Protein AF-A0A8T3XLF7-F1 (afdb_monomer)

pLDDT: mean 86.23, std 17.38, range [42.5, 98.5]

Sequence (270 aa):
MVKVFNSLKGNTYFNLFATFVLILAIILLIFPYFNDKKSDKDILKLDLELENENLYNNQSLKFLTKLESNKKCDGLLQYEVFRLTNITLAINKTESIKFNGKVSRDAAFSLNQLLPNDYILRAKIKCNDNLGISAARFKIIGNETGAGDISDKLIAKQNISNDKLSEIMSIENMAEISTSEIIALSSHDPDKAEQMCNSLSTEKKDECISGIAERTKNKDFCSKIQSISARDGCYLSLVLEGIQIDCADVYDSYQRGACYSLKTNQGQLS

Solvent-accessible surface area (backbone atoms only — not comparable to full-atom values): 15673 Å² total; per-residue (Å²): 145,84,86,80,85,84,84,78,80,64,66,64,61,52,54,53,49,52,51,50,53,50,52,51,53,50,52,63,66,47,50,65,71,73,67,72,68,80,67,84,66,82,50,56,47,41,45,60,45,69,78,60,48,74,39,50,69,63,42,62,54,40,33,39,41,39,36,38,26,86,50,80,33,66,30,49,41,34,39,37,31,29,36,62,92,76,66,44,80,75,45,80,49,76,46,83,47,76,51,63,43,74,50,74,43,82,47,72,43,81,35,72,86,59,69,64,43,53,32,36,43,34,42,37,34,43,38,85,96,42,71,21,64,28,66,43,67,35,33,36,44,65,79,82,73,83,76,77,88,83,74,100,79,76,84,68,82,75,73,74,52,68,66,61,49,51,50,55,57,67,44,72,47,88,62,69,72,51,51,66,59,43,30,57,40,24,77,81,40,46,69,61,25,49,58,56,27,70,74,47,58,73,73,57,19,36,55,28,36,33,44,31,16,64,69,60,70,38,68,73,40,24,75,70,32,79,50,65,70,61,23,39,49,36,50,46,55,38,42,77,75,70,44,92,68,68,48,83,76,31,76,53,68,66,61,22,53,49,40,53,52,53,55,60,58,55,71,74,76,116

Structure (mmCIF, N/CA/C/O backbone):
data_AF-A0A8T3XLF7-F1
#
_entry.id   AF-A0A8T3XLF7-F1
#
loop_
_atom_site.group_PDB
_atom_site.id
_atom_site.type_symbol
_atom_site.label_atom_id
_atom_site.label_alt_id
_atom_site.label_comp_id
_atom_site.label_asym_id
_atom_site.label_entity_id
_atom_site.label_seq_id
_atom_site.pdbx_PDB_ins_code
_atom_site.Cartn_x
_atom_site.Cartn_y
_atom_site.Cartn_z
_atom_site.occupancy
_atom_site.B_iso_or_equiv
_atom_site.auth_seq_id
_atom_site.auth_comp_id
_atom_site.auth_asym_id
_atom_site.auth_atom_id
_atom_site.pdbx_PDB_model_num
ATOM 1 N N . MET A 1 1 ? 57.560 -24.650 -37.404 1.00 46.41 1 MET A N 1
ATOM 2 C CA . MET A 1 1 ? 56.920 -23.403 -36.930 1.00 46.41 1 MET A CA 1
ATOM 3 C C . MET A 1 1 ? 56.501 -23.543 -35.450 1.00 46.41 1 MET A C 1
ATOM 5 O O . MET A 1 1 ? 55.336 -23.392 -35.135 1.00 46.41 1 MET A O 1
ATOM 9 N N . VAL A 1 2 ? 57.430 -23.896 -34.534 1.00 50.31 2 VAL A N 1
ATOM 10 C CA . VAL A 1 2 ? 57.124 -24.198 -33.101 1.00 50.31 2 VAL A CA 1
ATOM 11 C C . VAL A 1 2 ? 58.196 -23.649 -32.124 1.00 50.31 2 VAL A C 1
ATOM 13 O O . VAL A 1 2 ? 58.223 -23.994 -30.954 1.00 50.31 2 VAL A O 1
ATOM 16 N N . LYS A 1 3 ? 59.107 -22.760 -32.550 1.00 50.44 3 LYS A N 1
ATOM 17 C CA . LYS A 1 3 ? 60.242 -22.313 -31.701 1.00 50.44 3 LYS A CA 1
ATOM 18 C C . LYS A 1 3 ? 60.273 -20.822 -31.333 1.00 50.44 3 LYS A C 1
ATOM 20 O O . LYS A 1 3 ? 61.311 -20.338 -30.908 1.00 50.44 3 LYS A O 1
ATOM 25 N N . VAL A 1 4 ? 59.155 -20.098 -31.440 1.00 51.00 4 VAL A N 1
ATOM 26 C CA . VAL A 1 4 ? 59.134 -18.636 -31.181 1.00 51.00 4 VAL A CA 1
ATOM 27 C C . VAL A 1 4 ? 58.413 -18.242 -29.874 1.00 51.00 4 VAL A C 1
ATOM 29 O O . VAL A 1 4 ? 58.501 -17.100 -29.446 1.00 51.00 4 VAL A O 1
ATOM 32 N N . PHE A 1 5 ? 57.780 -19.169 -29.143 1.00 50.19 5 PHE A N 1
ATOM 33 C CA . PHE A 1 5 ? 56.910 -18.818 -27.998 1.00 50.19 5 PHE A CA 1
ATOM 34 C C . PHE A 1 5 ? 57.521 -18.901 -26.582 1.00 50.19 5 PHE A C 1
ATOM 36 O O . PHE A 1 5 ? 56.779 -18.823 -25.602 1.00 50.19 5 PHE A O 1
ATOM 43 N N . ASN A 1 6 ? 58.847 -19.005 -26.435 1.00 51.50 6 ASN A N 1
ATOM 44 C CA . ASN A 1 6 ? 59.488 -19.183 -25.116 1.00 51.50 6 ASN A CA 1
ATOM 45 C C . ASN A 1 6 ? 60.231 -17.958 -24.551 1.00 51.50 6 ASN A C 1
ATOM 47 O O . ASN A 1 6 ? 60.877 -18.087 -23.518 1.00 51.50 6 ASN A O 1
ATOM 51 N N . SER A 1 7 ? 60.122 -16.767 -25.153 1.00 50.38 7 SER A N 1
ATOM 52 C CA . SER A 1 7 ? 60.929 -15.602 -24.731 1.00 50.38 7 SER A CA 1
ATOM 53 C C . SER A 1 7 ? 60.142 -14.405 -24.169 1.00 50.38 7 SER A C 1
ATOM 55 O O . SER A 1 7 ? 60.672 -13.298 -24.136 1.00 50.38 7 SER A O 1
ATOM 57 N N . LEU A 1 8 ? 58.893 -14.588 -23.718 1.00 53.19 8 LEU A N 1
ATOM 58 C CA . LEU A 1 8 ? 58.049 -13.493 -23.189 1.00 53.19 8 LEU A CA 1
ATOM 59 C C . LEU A 1 8 ? 57.169 -13.897 -21.984 1.00 53.19 8 LEU A C 1
ATOM 61 O O . LEU A 1 8 ? 56.043 -13.427 -21.856 1.00 53.19 8 LEU A O 1
ATOM 65 N N . LYS A 1 9 ? 57.630 -14.790 -21.094 1.00 57.94 9 LYS A N 1
ATOM 66 C CA . LYS A 1 9 ? 56.768 -15.342 -20.019 1.00 57.94 9 LYS A CA 1
ATOM 67 C C . LYS A 1 9 ? 57.173 -15.051 -18.567 1.00 57.94 9 LYS A C 1
ATOM 69 O O . LYS A 1 9 ? 56.566 -15.611 -17.665 1.00 57.94 9 LYS A O 1
ATOM 74 N N . GLY A 1 10 ? 58.129 -14.152 -18.321 1.00 59.38 10 GLY A N 1
ATOM 75 C CA . GLY A 1 10 ? 58.519 -13.771 -16.951 1.00 59.38 10 GLY A CA 1
ATOM 76 C C . GLY A 1 10 ? 57.858 -12.485 -16.442 1.00 59.38 10 GLY A C 1
ATOM 77 O O . GLY A 1 10 ? 57.144 -12.492 -15.445 1.00 59.38 10 GLY A O 1
ATOM 78 N N . ASN A 1 11 ? 58.075 -11.367 -17.142 1.00 65.25 11 ASN A N 1
ATOM 79 C CA . ASN A 1 11 ? 57.778 -10.037 -16.590 1.00 65.25 11 ASN A CA 1
ATOM 80 C C . ASN A 1 11 ? 56.310 -9.599 -16.691 1.00 65.25 11 ASN A C 1
ATOM 82 O O . ASN A 1 11 ? 55.838 -8.826 -15.862 1.00 65.25 11 ASN A O 1
ATOM 86 N N . THR A 1 12 ? 55.565 -10.079 -17.684 1.00 74.25 12 THR A N 1
ATOM 87 C CA . THR A 1 12 ? 54.167 -9.671 -17.901 1.00 74.25 12 THR A CA 1
ATOM 88 C C . THR A 1 12 ? 53.237 -10.178 -16.802 1.00 74.25 12 THR A C 1
ATOM 90 O O . THR A 1 12 ? 52.408 -9.416 -16.313 1.00 74.25 12 THR A O 1
ATOM 93 N N . TYR A 1 13 ? 53.411 -11.424 -16.354 1.00 80.06 13 TYR A N 1
ATOM 94 C CA . TYR A 1 13 ? 52.626 -11.980 -15.246 1.00 80.06 13 TYR A CA 1
ATOM 95 C C . TYR A 1 13 ? 52.947 -11.307 -13.912 1.00 80.06 13 TYR A C 1
ATOM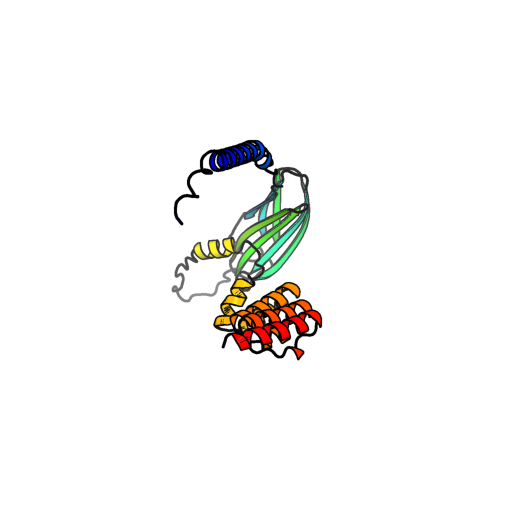 97 O O . TYR A 1 13 ? 52.040 -11.045 -13.126 1.00 80.06 13 TYR A O 1
ATOM 105 N N . PHE A 1 14 ? 54.217 -10.970 -13.681 1.00 83.19 14 PHE A N 1
ATOM 106 C CA . PHE A 1 14 ? 54.629 -10.266 -12.472 1.00 83.19 14 PHE A CA 1
ATOM 107 C C . PHE A 1 14 ? 54.010 -8.862 -12.388 1.00 83.19 14 PHE A C 1
ATOM 109 O O . PHE A 1 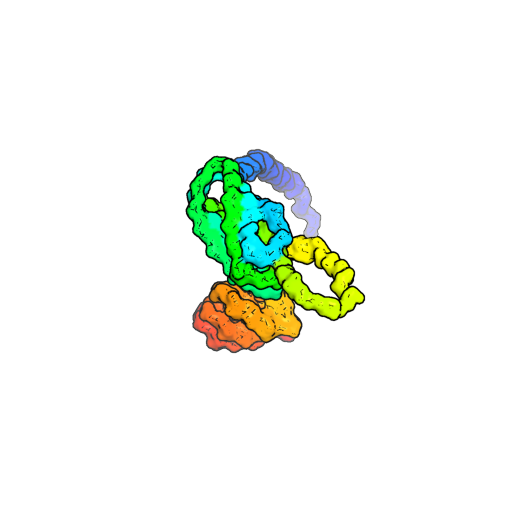14 ? 53.451 -8.497 -11.356 1.00 83.19 14 PHE A O 1
ATOM 116 N N . ASN A 1 15 ? 54.007 -8.109 -13.493 1.00 78.56 15 ASN A N 1
ATOM 117 C CA . ASN A 1 15 ? 53.382 -6.784 -13.547 1.00 78.56 15 ASN A CA 1
ATOM 118 C C . ASN A 1 15 ? 51.850 -6.844 -13.387 1.00 78.56 15 ASN A C 1
ATOM 120 O O . ASN A 1 15 ? 51.257 -5.978 -12.742 1.00 78.56 15 ASN A O 1
ATOM 124 N N . LEU A 1 16 ? 51.199 -7.883 -13.923 1.00 86.12 16 LEU A N 1
ATOM 125 C CA . LEU A 1 16 ? 49.760 -8.100 -13.740 1.00 86.12 16 LEU A CA 1
ATOM 126 C C . LEU A 1 16 ? 49.415 -8.440 -12.277 1.00 86.12 16 LEU A C 1
ATOM 128 O O . LEU A 1 16 ? 48.442 -7.937 -11.723 1.00 86.12 16 LEU A O 1
ATOM 132 N N . PHE A 1 17 ? 50.238 -9.261 -11.623 1.00 87.38 17 PHE A N 1
ATOM 133 C CA . PHE A 1 17 ? 50.052 -9.595 -10.213 1.00 87.38 17 PHE A CA 1
ATOM 134 C C . PHE A 1 17 ? 50.281 -8.375 -9.308 1.00 87.38 17 PHE A C 1
ATOM 136 O O . PHE A 1 17 ? 49.468 -8.097 -8.429 1.00 87.38 17 PHE A O 1
ATOM 143 N N . ALA A 1 18 ? 51.336 -7.597 -9.564 1.00 91.44 18 ALA A N 1
ATOM 144 C CA . ALA A 1 18 ? 51.638 -6.386 -8.804 1.00 91.44 18 ALA A CA 1
ATOM 145 C C . ALA A 1 18 ? 50.517 -5.335 -8.905 1.00 91.44 18 ALA A C 1
ATOM 147 O O . ALA A 1 18 ? 50.149 -4.724 -7.902 1.00 91.44 18 ALA A O 1
ATOM 148 N N . THR A 1 19 ? 49.929 -5.159 -10.092 1.00 91.31 19 THR A N 1
ATOM 149 C CA . THR A 1 19 ? 48.789 -4.247 -10.288 1.00 91.31 19 THR A CA 1
ATOM 150 C C . THR A 1 19 ? 47.529 -4.733 -9.575 1.00 91.31 19 THR A C 1
ATOM 152 O O . THR A 1 19 ? 46.851 -3.929 -8.937 1.00 91.31 19 THR A O 1
ATOM 155 N N . PHE A 1 20 ? 47.243 -6.037 -9.593 1.00 94.75 20 PHE A N 1
ATOM 156 C CA . PHE A 1 20 ? 46.115 -6.603 -8.850 1.00 94.75 20 PHE A CA 1
ATOM 157 C C . PHE A 1 20 ? 46.261 -6.407 -7.333 1.00 94.75 20 PHE A C 1
ATOM 159 O O . PHE A 1 20 ? 45.319 -5.961 -6.681 1.00 94.75 20 PHE A O 1
ATOM 166 N N . VAL A 1 21 ? 47.452 -6.658 -6.775 1.00 95.44 21 VAL A N 1
ATOM 167 C CA . VAL A 1 21 ? 47.740 -6.438 -5.346 1.00 95.44 21 VAL A CA 1
ATOM 168 C C . VAL A 1 21 ? 47.594 -4.961 -4.967 1.00 95.44 21 VAL A C 1
ATOM 170 O O . VAL A 1 21 ? 47.027 -4.657 -3.919 1.00 95.44 21 VAL A O 1
ATOM 173 N N . LEU A 1 22 ? 48.037 -4.040 -5.831 1.00 95.56 22 LEU A N 1
ATOM 174 C CA . LEU A 1 22 ? 47.867 -2.601 -5.621 1.00 95.56 22 LEU A CA 1
ATOM 175 C C . LEU A 1 22 ? 46.381 -2.207 -5.569 1.00 95.56 22 LEU A C 1
ATOM 177 O O . LEU A 1 22 ? 45.972 -1.484 -4.665 1.00 95.56 22 LEU A O 1
ATOM 181 N N . ILE A 1 23 ? 45.562 -2.711 -6.499 1.00 95.25 23 ILE A N 1
ATOM 182 C CA . ILE A 1 23 ? 44.114 -2.449 -6.524 1.00 95.25 23 ILE A CA 1
ATOM 183 C C . ILE A 1 23 ? 43.448 -2.996 -5.259 1.00 95.25 23 ILE A C 1
ATOM 185 O O . ILE A 1 23 ? 42.647 -2.303 -4.637 1.00 95.25 23 ILE A O 1
ATOM 189 N N . LEU A 1 24 ? 43.808 -4.210 -4.839 1.00 95.25 24 LEU A N 1
ATOM 190 C CA . LEU A 1 24 ? 43.255 -4.837 -3.638 1.00 95.25 24 LEU A CA 1
ATOM 191 C C . LEU A 1 24 ? 43.631 -4.057 -2.369 1.00 95.25 24 LEU A C 1
ATOM 193 O O . LEU A 1 24 ? 42.782 -3.848 -1.506 1.00 95.25 24 LEU A O 1
ATOM 197 N N . ALA A 1 25 ? 44.864 -3.548 -2.289 1.00 95.69 25 ALA A N 1
ATOM 198 C CA . ALA A 1 25 ? 45.298 -2.670 -1.206 1.00 95.69 25 ALA A CA 1
ATOM 199 C C . ALA A 1 25 ? 44.519 -1.342 -1.191 1.00 95.69 25 ALA A C 1
ATOM 201 O O . ALA A 1 25 ? 44.098 -0.897 -0.126 1.00 95.69 25 ALA A O 1
ATOM 202 N N . ILE A 1 26 ? 44.264 -0.740 -2.358 1.00 94.75 26 ILE A N 1
ATOM 203 C CA . ILE A 1 26 ? 43.445 0.476 -2.475 1.00 94.75 26 ILE A CA 1
ATOM 204 C C . ILE A 1 26 ? 42.005 0.202 -2.018 1.00 94.75 26 ILE A C 1
ATOM 206 O O . ILE A 1 26 ? 41.463 0.972 -1.230 1.00 94.75 26 ILE A O 1
ATOM 210 N N . ILE A 1 27 ? 41.396 -0.910 -2.440 1.00 93.25 27 ILE A N 1
ATOM 211 C CA . ILE A 1 27 ? 40.044 -1.293 -2.003 1.00 93.25 27 ILE A CA 1
ATOM 212 C C . ILE A 1 27 ? 39.999 -1.466 -0.482 1.00 93.25 27 ILE A C 1
ATOM 214 O O . ILE A 1 27 ? 39.092 -0.938 0.153 1.00 93.25 27 ILE A O 1
ATOM 218 N N . LEU A 1 28 ? 40.988 -2.137 0.119 1.00 93.31 28 LEU A N 1
ATOM 219 C CA . LEU A 1 28 ? 41.056 -2.324 1.573 1.00 93.31 28 LEU A CA 1
ATOM 220 C C . LEU A 1 28 ? 41.262 -1.009 2.340 1.00 93.31 28 LEU A C 1
ATOM 222 O O . LEU A 1 28 ? 40.736 -0.870 3.442 1.00 93.31 28 LEU A O 1
ATOM 226 N N . LEU A 1 29 ? 41.972 -0.036 1.761 1.00 92.62 29 LEU A N 1
ATOM 227 C CA . LEU A 1 29 ? 42.131 1.299 2.347 1.00 92.62 29 LEU A CA 1
ATOM 228 C C . LEU A 1 29 ? 40.848 2.140 2.262 1.00 92.62 29 LEU A C 1
ATOM 230 O O . LEU A 1 29 ? 40.577 2.924 3.169 1.00 92.62 29 LEU A O 1
ATOM 234 N N . ILE A 1 30 ? 40.046 1.977 1.204 1.00 89.56 30 ILE A N 1
ATOM 235 C CA . ILE A 1 30 ? 38.809 2.751 1.005 1.00 89.56 30 ILE A CA 1
ATOM 236 C C . ILE A 1 30 ? 37.590 2.069 1.662 1.00 89.56 30 ILE A C 1
ATOM 238 O O . ILE A 1 30 ? 36.655 2.746 2.077 1.00 89.56 30 ILE A O 1
ATOM 242 N N . PHE A 1 31 ? 37.587 0.744 1.830 1.00 85.25 31 PHE A N 1
ATOM 243 C CA . PHE A 1 31 ? 36.485 -0.006 2.449 1.00 85.25 31 PHE A CA 1
ATOM 244 C C . PHE A 1 31 ? 36.000 0.549 3.810 1.00 85.25 31 PHE A C 1
ATOM 246 O O . PHE A 1 31 ? 34.787 0.703 3.970 1.00 85.25 31 PHE A O 1
ATOM 253 N N . PRO A 1 32 ? 36.867 0.929 4.776 1.00 79.00 32 PRO A N 1
ATOM 254 C CA . PRO A 1 32 ? 36.396 1.523 6.030 1.00 79.00 32 PRO A CA 1
ATOM 255 C C . PRO A 1 32 ? 35.732 2.898 5.841 1.00 79.00 32 PRO A C 1
ATOM 257 O O . PRO A 1 32 ? 34.833 3.235 6.605 1.00 79.00 32 PRO A O 1
ATOM 260 N N . TYR A 1 33 ? 36.081 3.658 4.794 1.00 80.50 33 TYR A N 1
ATOM 261 C CA . TYR A 1 33 ? 35.429 4.939 4.482 1.00 80.50 33 TYR A CA 1
ATOM 262 C C . TYR A 1 33 ? 33.980 4.783 3.999 1.00 80.50 33 TYR A C 1
ATOM 264 O O . TYR A 1 33 ? 33.190 5.714 4.148 1.00 80.50 33 TYR A O 1
ATOM 272 N N . PHE A 1 34 ? 33.608 3.622 3.452 1.00 75.31 34 PHE A N 1
ATOM 273 C CA . PHE A 1 34 ? 32.229 3.340 3.038 1.00 75.31 34 PHE A CA 1
ATOM 274 C C . PHE A 1 34 ? 31.359 2.747 4.155 1.00 75.31 34 PHE A C 1
ATOM 276 O O . PHE A 1 34 ? 30.137 2.735 4.019 1.00 75.31 34 PHE A O 1
ATOM 283 N N . ASN A 1 35 ? 31.953 2.287 5.263 1.00 67.88 35 ASN A N 1
ATOM 284 C CA . ASN A 1 35 ? 31.215 1.633 6.350 1.00 67.88 35 ASN A CA 1
ATOM 285 C C . ASN A 1 35 ? 30.701 2.585 7.440 1.00 67.88 35 ASN A C 1
ATOM 287 O O . ASN A 1 35 ? 29.821 2.199 8.209 1.00 67.88 35 ASN A O 1
ATOM 291 N N . ASP A 1 36 ? 31.185 3.824 7.496 1.00 57.78 36 ASP A N 1
ATOM 292 C CA . ASP A 1 36 ? 30.836 4.764 8.562 1.00 57.78 36 ASP A CA 1
ATOM 293 C C . ASP A 1 36 ? 29.936 5.889 8.068 1.00 57.78 36 ASP A C 1
ATOM 295 O O . ASP A 1 36 ? 30.376 7.025 7.942 1.00 57.78 36 ASP A O 1
ATOM 299 N N . LYS A 1 37 ? 28.655 5.568 7.852 1.00 55.81 37 LYS A N 1
ATOM 300 C CA . LYS A 1 37 ? 27.523 6.349 8.388 1.00 55.81 37 LYS A CA 1
ATOM 301 C C . LYS A 1 37 ? 26.344 5.403 8.570 1.00 55.81 37 LYS A C 1
ATOM 303 O O . LYS A 1 37 ? 25.486 5.289 7.695 1.00 55.81 37 LYS A O 1
ATOM 308 N N . LYS A 1 38 ? 26.254 4.760 9.740 1.00 56.84 38 LYS A N 1
ATOM 309 C CA . LYS A 1 38 ? 24.939 4.389 10.275 1.00 56.84 38 LYS A CA 1
ATOM 310 C C . LYS A 1 38 ? 24.193 5.706 10.433 1.00 56.84 38 LYS A C 1
ATOM 312 O O . LYS A 1 38 ? 24.392 6.419 11.407 1.00 56.84 38 LYS A O 1
ATOM 317 N N . SER A 1 39 ? 23.463 6.095 9.390 1.00 62.38 39 SER A N 1
ATOM 318 C CA . SER A 1 39 ? 22.529 7.204 9.463 1.00 62.38 39 SER A CA 1
ATOM 319 C C . SER A 1 39 ? 21.675 6.907 10.683 1.00 62.38 39 SER A C 1
ATOM 321 O O . SER A 1 39 ? 21.096 5.818 10.751 1.00 62.38 39 SER A O 1
ATOM 323 N N . ASP A 1 40 ? 21.685 7.808 11.666 1.00 73.81 40 ASP A N 1
ATOM 324 C CA . ASP A 1 40 ? 20.694 7.824 12.734 1.00 73.81 40 ASP A CA 1
ATOM 325 C C . ASP A 1 40 ? 19.346 7.987 12.040 1.00 73.81 40 ASP A C 1
ATOM 327 O O . ASP A 1 40 ? 18.858 9.097 11.831 1.00 73.81 40 ASP A O 1
ATOM 331 N N . LYS A 1 41 ? 18.816 6.865 11.546 1.00 79.12 41 LYS A N 1
ATOM 332 C CA . LYS A 1 41 ? 17.570 6.801 10.811 1.00 79.12 41 LYS A CA 1
ATOM 333 C C . LYS A 1 41 ? 16.549 7.347 11.774 1.00 79.12 41 LYS A C 1
ATOM 335 O O . LYS A 1 41 ? 16.461 6.858 12.895 1.00 79.12 41 LYS A O 1
ATOM 340 N N . ASP A 1 42 ? 15.846 8.386 11.361 1.00 82.06 42 ASP A N 1
ATOM 341 C CA . ASP A 1 42 ? 14.850 9.017 12.205 1.00 82.06 42 ASP A CA 1
ATOM 342 C C . ASP A 1 42 ? 13.855 7.963 12.675 1.00 82.06 42 ASP A C 1
ATOM 344 O O . ASP A 1 42 ? 13.114 7.373 11.888 1.00 82.06 42 ASP A O 1
ATOM 348 N N . ILE A 1 43 ? 13.914 7.664 13.969 1.00 88.12 43 ILE A N 1
ATOM 349 C CA . ILE A 1 43 ? 13.093 6.623 14.563 1.00 88.12 43 ILE A CA 1
ATOM 350 C C . ILE A 1 43 ? 11.828 7.314 15.033 1.00 88.12 43 ILE A C 1
ATOM 352 O O . ILE A 1 43 ? 11.862 8.027 16.030 1.00 88.12 43 ILE A O 1
ATOM 356 N N . LEU A 1 44 ? 10.731 7.095 14.316 1.00 94.81 44 LEU A N 1
ATOM 357 C CA . LEU A 1 44 ? 9.387 7.434 14.759 1.00 94.81 44 LEU A CA 1
ATOM 358 C C . LEU A 1 44 ? 8.668 6.135 15.115 1.00 94.81 44 LEU A C 1
ATOM 360 O O . LEU A 1 44 ? 8.383 5.333 14.228 1.00 94.81 44 LEU A O 1
ATOM 364 N N . LYS A 1 45 ? 8.382 5.923 16.400 1.00 96.06 45 LYS A N 1
ATOM 365 C CA . LYS A 1 45 ? 7.543 4.811 16.858 1.00 96.06 45 LYS A CA 1
ATOM 366 C C . LYS A 1 45 ? 6.205 5.332 17.338 1.00 96.06 45 LYS A C 1
ATOM 368 O O . LYS A 1 45 ? 6.121 6.392 17.962 1.00 96.06 45 LYS A O 1
ATOM 373 N N . LEU A 1 46 ? 5.181 4.554 17.041 1.00 97.06 46 LEU A N 1
ATOM 374 C CA . LEU A 1 46 ? 3.813 4.765 17.459 1.00 97.06 46 LEU A CA 1
ATOM 375 C C . LEU A 1 46 ? 3.307 3.411 17.946 1.00 97.06 46 LEU A C 1
ATOM 377 O O . LEU A 1 46 ? 3.333 2.462 17.172 1.00 97.06 46 LEU A O 1
ATOM 381 N N . ASP A 1 47 ? 2.837 3.350 19.186 1.00 97.44 47 ASP A N 1
ATOM 382 C CA . ASP A 1 47 ? 2.206 2.166 19.764 1.00 97.44 47 ASP A CA 1
ATOM 383 C C . ASP A 1 47 ? 0.810 2.529 20.282 1.00 97.44 47 ASP A C 1
ATOM 385 O O . ASP A 1 47 ? 0.599 3.609 20.845 1.00 97.44 47 ASP A O 1
ATOM 389 N N . LEU A 1 48 ? -0.145 1.621 20.098 1.00 97.81 48 LEU A N 1
ATOM 390 C CA . LEU A 1 48 ? -1.502 1.709 20.627 1.00 97.81 48 LEU A CA 1
ATOM 391 C C . LEU A 1 48 ? -1.740 0.595 21.644 1.00 97.81 48 LEU A C 1
ATOM 393 O O . LEU A 1 48 ? -1.505 -0.574 21.355 1.00 97.81 48 LEU A O 1
ATOM 397 N N . GLU A 1 49 ? -2.287 0.950 22.800 1.00 97.50 49 GLU A N 1
ATOM 398 C CA . GLU A 1 49 ? -2.695 0.001 23.837 1.00 97.50 49 GLU A CA 1
ATOM 399 C C . GLU A 1 49 ? -4.160 0.251 24.198 1.00 97.50 49 GLU A C 1
ATOM 401 O O . GLU A 1 49 ? -4.520 1.342 24.639 1.00 97.50 49 GLU A O 1
ATOM 406 N N . LEU A 1 50 ? -5.027 -0.739 23.985 1.00 97.81 50 LEU A N 1
ATOM 407 C CA . LEU A 1 50 ? -6.442 -0.634 24.345 1.00 97.81 50 LEU A CA 1
ATOM 408 C C . LEU A 1 50 ? -6.641 -0.940 25.829 1.00 97.81 50 LEU A C 1
ATOM 410 O O . LEU A 1 50 ? -6.027 -1.860 26.360 1.00 97.81 50 LEU A O 1
ATOM 414 N N . GLU A 1 51 ? -7.553 -0.219 26.482 1.00 97.75 51 GLU A N 1
ATOM 415 C CA . GLU A 1 51 ? -7.952 -0.546 27.859 1.00 97.75 51 GLU A CA 1
ATOM 416 C C . GLU A 1 51 ? -8.835 -1.804 27.894 1.00 97.75 51 GLU A C 1
ATOM 418 O O . GLU A 1 51 ? -8.722 -2.619 28.804 1.00 97.75 51 GLU A O 1
ATOM 423 N N . ASN A 1 52 ? -9.709 -1.970 26.893 1.00 96.69 52 ASN A N 1
ATOM 424 C CA . ASN A 1 52 ? -10.591 -3.127 26.746 1.00 96.69 52 ASN A CA 1
ATOM 425 C C . ASN A 1 52 ? -10.752 -3.502 25.269 1.00 96.69 52 ASN A C 1
ATOM 427 O O . ASN A 1 52 ? -11.055 -2.650 24.434 1.00 96.69 52 ASN A O 1
ATOM 431 N N . GLU A 1 53 ? -10.620 -4.793 24.965 1.00 97.12 53 GLU A N 1
ATOM 432 C CA . GLU A 1 53 ? -10.826 -5.333 23.615 1.00 97.12 53 GLU A CA 1
ATOM 433 C C . GLU A 1 53 ? -12.281 -5.733 23.352 1.00 97.12 53 GLU A C 1
ATOM 435 O O . GLU A 1 53 ? -12.678 -5.866 22.203 1.00 97.12 53 GLU A O 1
ATOM 440 N N . ASN A 1 54 ? -13.093 -5.921 24.392 1.00 96.94 54 ASN A N 1
ATOM 441 C CA . ASN A 1 54 ? -14.500 -6.296 24.274 1.00 96.94 54 ASN A CA 1
ATOM 442 C C . ASN A 1 54 ? -15.363 -5.188 24.872 1.00 96.94 54 ASN A C 1
ATOM 444 O O . ASN A 1 54 ? -15.258 -4.893 26.061 1.00 96.94 54 ASN A O 1
ATOM 448 N N . LEU A 1 55 ? -16.197 -4.572 24.042 1.00 96.56 55 LEU A N 1
ATOM 449 C CA . LEU A 1 55 ? -17.003 -3.409 24.399 1.00 96.56 55 LEU A CA 1
ATOM 450 C C . LEU A 1 55 ? -18.472 -3.675 24.091 1.00 96.56 55 LEU A C 1
ATOM 452 O O . LEU A 1 55 ? -18.797 -4.337 23.114 1.00 96.56 55 LEU A O 1
ATOM 456 N N . TYR A 1 56 ? -19.371 -3.134 24.900 1.00 94.62 56 TYR A N 1
ATOM 457 C CA . TYR A 1 56 ? -20.804 -3.129 24.616 1.00 94.62 56 TYR A CA 1
ATOM 458 C C . TYR A 1 56 ? -21.198 -1.871 23.840 1.00 94.62 56 TYR A C 1
ATOM 460 O O . TYR A 1 56 ? -20.503 -0.848 23.878 1.00 94.62 56 TYR A O 1
ATOM 468 N N . ASN A 1 57 ? -22.355 -1.917 23.176 1.00 87.75 57 ASN A N 1
ATOM 469 C CA . ASN A 1 57 ? -22.938 -0.724 22.564 1.00 87.75 57 ASN A CA 1
ATOM 470 C C . ASN A 1 57 ? -23.039 0.413 23.598 1.00 87.75 57 ASN A C 1
ATOM 472 O O . ASN A 1 57 ? -23.485 0.207 24.728 1.00 87.75 57 ASN A O 1
ATOM 476 N N . ASN A 1 58 ? -22.658 1.623 23.183 1.00 87.94 58 ASN A N 1
ATOM 477 C CA . ASN A 1 58 ? -22.607 2.851 23.991 1.00 87.94 58 ASN A CA 1
ATOM 478 C C . ASN A 1 58 ? -21.457 2.962 25.005 1.00 87.94 58 ASN A C 1
ATOM 480 O O . ASN A 1 58 ? -21.375 3.968 25.712 1.00 87.94 58 ASN A O 1
ATOM 484 N N . GLN A 1 59 ? -20.548 1.987 25.079 1.00 94.75 59 GLN A N 1
ATOM 485 C CA . GLN A 1 59 ? -19.287 2.191 25.790 1.00 94.75 59 GLN A CA 1
ATOM 486 C C . GLN A 1 59 ? -18.323 3.044 24.958 1.00 94.75 59 GLN A C 1
ATOM 488 O O . GLN A 1 59 ? -18.411 3.117 23.729 1.00 94.75 59 GLN A O 1
ATOM 493 N N . SER A 1 60 ? -17.388 3.697 25.645 1.00 96.75 60 SER A N 1
ATOM 494 C CA . SER A 1 60 ? -16.293 4.401 24.987 1.00 96.75 60 SER A CA 1
ATOM 495 C C . SER A 1 60 ? -15.101 3.464 24.809 1.00 96.75 60 SER A C 1
ATOM 497 O O . SER A 1 60 ? -14.652 2.855 25.779 1.00 96.75 60 SER A O 1
ATOM 499 N N . LEU A 1 61 ? -14.550 3.398 23.598 1.00 97.75 61 LEU A N 1
ATOM 500 C CA . LEU A 1 61 ? -13.251 2.778 23.345 1.00 97.75 61 LEU A CA 1
ATOM 501 C C . LEU A 1 61 ? -12.171 3.684 23.924 1.00 97.75 61 LEU A C 1
ATOM 503 O O . LEU A 1 61 ? -11.942 4.760 23.375 1.00 97.75 61 LEU A O 1
ATOM 507 N N . LYS A 1 62 ? -11.536 3.264 25.016 1.00 98.19 62 LYS A N 1
ATOM 508 C CA . LYS A 1 62 ? -10.413 3.969 25.643 1.00 98.19 62 LYS A CA 1
ATOM 509 C C . LYS A 1 62 ? -9.097 3.295 25.287 1.00 98.19 62 LYS A C 1
ATOM 511 O O . LYS A 1 62 ? -9.021 2.064 25.257 1.00 98.19 62 LYS A O 1
ATOM 516 N N . PHE A 1 63 ? -8.081 4.100 25.011 1.00 97.94 63 PHE A N 1
ATOM 517 C CA . PHE A 1 63 ? -6.776 3.610 24.595 1.00 97.94 63 PHE A CA 1
ATOM 518 C C . PHE A 1 63 ? -5.664 4.618 24.891 1.00 97.94 63 PHE A C 1
ATOM 520 O O . PHE A 1 63 ? -5.886 5.830 24.914 1.00 97.94 63 PHE A O 1
ATOM 527 N N . LEU A 1 64 ? -4.458 4.091 25.076 1.00 98.12 64 LEU A N 1
ATOM 528 C CA . LEU A 1 64 ? -3.224 4.831 25.273 1.00 98.12 64 LEU A CA 1
ATOM 529 C C . LEU A 1 64 ? -2.421 4.821 23.972 1.00 98.12 64 LEU A C 1
ATOM 531 O O . LEU A 1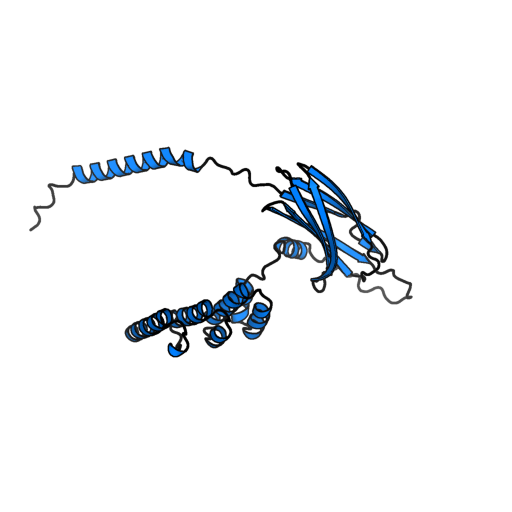 64 ? -2.152 3.770 23.396 1.00 98.12 64 LEU A O 1
ATOM 535 N N . THR A 1 65 ? -2.016 6.001 23.522 1.00 97.94 65 THR A N 1
ATOM 536 C CA . THR A 1 65 ? -1.126 6.171 22.372 1.00 97.94 65 THR A CA 1
ATOM 537 C C . THR A 1 65 ? 0.259 6.555 22.866 1.00 97.94 65 THR A C 1
ATOM 539 O O . THR A 1 65 ? 0.418 7.610 23.484 1.00 97.94 65 THR A O 1
ATOM 542 N N . LYS A 1 66 ? 1.268 5.723 22.598 1.00 98.12 66 LYS A N 1
ATOM 543 C CA . LYS A 1 66 ? 2.673 5.995 22.923 1.00 98.12 66 LYS A CA 1
ATOM 544 C C . LYS A 1 66 ? 3.410 6.411 21.660 1.00 98.12 66 LYS A C 1
ATOM 546 O O . LYS A 1 66 ? 3.296 5.776 20.620 1.00 98.12 66 LYS A O 1
ATOM 551 N N . LEU A 1 67 ? 4.160 7.497 21.753 1.00 97.75 67 LEU A N 1
ATOM 552 C CA . LEU A 1 67 ? 4.934 8.069 20.661 1.00 97.75 67 LEU A CA 1
ATOM 553 C C . LEU A 1 67 ? 6.381 8.217 21.109 1.00 97.75 67 LEU A C 1
ATOM 555 O O . LEU A 1 67 ? 6.644 8.726 22.199 1.00 97.75 67 LEU A O 1
ATOM 559 N N . GLU A 1 68 ? 7.318 7.815 20.260 1.00 96.81 68 GLU A N 1
ATOM 560 C CA . GLU A 1 68 ? 8.752 7.990 20.480 1.00 96.81 68 GLU A CA 1
ATOM 561 C C . GLU A 1 68 ? 9.381 8.566 19.211 1.00 96.81 68 GLU A C 1
ATOM 563 O O . GLU A 1 68 ? 9.209 8.019 18.125 1.00 96.81 68 GLU A O 1
ATOM 568 N N . SER A 1 69 ? 10.104 9.677 19.351 1.00 95.56 69 SER A N 1
ATOM 569 C CA . SER A 1 69 ? 10.873 10.282 18.264 1.00 95.56 69 SER A CA 1
ATOM 570 C C . SER A 1 69 ? 12.222 10.786 18.764 1.00 95.56 69 SER A C 1
ATOM 572 O O . SER A 1 69 ? 12.297 11.433 19.811 1.00 95.56 69 SER A O 1
ATOM 574 N N . ASN A 1 70 ? 13.289 10.536 18.000 1.00 94.50 70 ASN A N 1
ATOM 575 C CA . ASN A 1 70 ? 14.619 11.109 18.251 1.00 94.50 70 ASN A CA 1
ATOM 576 C C . ASN A 1 70 ? 14.739 12.580 17.796 1.00 94.50 70 ASN A C 1
ATOM 578 O O . ASN A 1 70 ? 15.715 13.251 18.127 1.00 94.50 70 ASN A O 1
ATOM 582 N N . LYS A 1 71 ? 13.746 13.091 17.059 1.00 94.81 71 LYS A N 1
ATOM 583 C CA . LYS A 1 71 ? 13.639 14.490 16.624 1.00 94.81 71 LYS A CA 1
ATOM 584 C C . LYS A 1 71 ? 12.361 15.137 17.145 1.00 94.81 71 LYS A C 1
ATOM 586 O O . LYS A 1 71 ? 11.371 14.464 17.438 1.00 94.81 71 LYS A O 1
ATOM 591 N N . LYS A 1 72 ? 12.347 16.470 17.182 1.00 96.38 72 LYS A N 1
ATOM 592 C CA . LYS A 1 72 ? 11.112 17.234 17.380 1.00 96.38 72 LYS A CA 1
ATOM 593 C C . LYS A 1 72 ? 10.132 16.903 16.249 1.00 96.38 72 LYS A C 1
ATOM 595 O O . LYS A 1 72 ? 10.484 17.029 15.078 1.00 96.38 72 LYS A O 1
ATOM 600 N N . CYS A 1 73 ? 8.916 16.513 16.610 1.00 96.38 73 CYS A N 1
ATOM 601 C CA . CYS A 1 73 ? 7.820 16.304 15.676 1.00 96.38 73 CYS A CA 1
ATOM 602 C C . CYS A 1 73 ? 6.759 17.394 15.849 1.00 96.38 73 CYS A C 1
ATOM 604 O O . CYS A 1 73 ? 6.341 17.696 16.969 1.00 96.38 73 CYS A O 1
ATOM 606 N N . ASP A 1 74 ? 6.329 17.953 14.721 1.00 96.62 74 ASP A N 1
ATOM 607 C CA . ASP A 1 74 ? 5.110 18.743 14.561 1.00 96.62 74 ASP A CA 1
ATOM 608 C C . ASP A 1 74 ? 4.317 18.066 13.437 1.00 96.62 74 ASP A C 1
ATOM 610 O O . ASP A 1 74 ? 4.797 17.995 12.304 1.00 96.62 74 ASP A O 1
ATOM 614 N N . GLY A 1 75 ? 3.183 17.451 13.767 1.00 95.06 75 GLY A N 1
ATOM 615 C CA . GLY A 1 75 ? 2.507 16.531 12.858 1.00 95.06 75 GLY A CA 1
ATOM 616 C C . GLY A 1 75 ? 1.016 16.380 13.119 1.00 95.06 75 GLY A C 1
ATOM 617 O O . GLY A 1 75 ? 0.445 16.974 14.037 1.00 95.06 75 GLY A O 1
ATOM 618 N N . LEU A 1 76 ? 0.386 15.561 12.281 1.00 95.88 76 LEU A N 1
ATOM 619 C CA . LEU A 1 76 ? -1.019 15.185 12.400 1.00 95.88 76 LEU A CA 1
ATOM 620 C C . LEU A 1 76 ? -1.098 13.723 12.833 1.00 95.88 76 LEU A C 1
ATOM 622 O O . LEU A 1 76 ? -0.586 12.841 12.141 1.00 95.88 76 LEU A O 1
ATOM 626 N N . LEU A 1 77 ? -1.724 13.493 13.983 1.00 97.62 77 LEU A N 1
ATOM 627 C CA . LEU A 1 77 ? -2.058 12.174 14.498 1.00 97.62 77 LEU A CA 1
ATOM 628 C C . LEU A 1 77 ? -3.501 11.870 14.098 1.00 97.62 77 LEU A C 1
ATOM 630 O O . LEU A 1 77 ? -4.437 12.558 14.507 1.00 97.62 77 LEU A O 1
ATOM 634 N N . GLN A 1 78 ? -3.665 10.868 13.248 1.00 97.88 78 GLN A N 1
ATOM 635 C CA . GLN A 1 78 ? -4.943 10.445 12.706 1.00 97.88 78 GLN A CA 1
ATOM 636 C C . GLN A 1 78 ? -5.316 9.082 13.280 1.00 97.88 78 GLN A C 1
ATOM 638 O O . GLN A 1 78 ? -4.524 8.147 13.243 1.00 97.88 78 GLN A O 1
ATOM 643 N N . TYR A 1 79 ? -6.544 8.965 13.760 1.00 97.88 79 TYR A N 1
ATOM 644 C CA . TYR A 1 79 ? -7.143 7.731 14.230 1.00 97.88 79 TYR A CA 1
ATOM 645 C C . TYR A 1 79 ? -8.292 7.335 13.313 1.00 97.88 79 TYR A C 1
ATOM 647 O O . TYR A 1 79 ? -9.168 8.143 13.006 1.00 97.88 79 TYR A O 1
ATOM 655 N N . GLU A 1 80 ? -8.317 6.077 12.914 1.00 96.19 80 GLU A N 1
ATOM 656 C CA . GLU A 1 80 ? -9.304 5.514 12.009 1.00 96.19 80 GLU A CA 1
ATOM 657 C C . GLU A 1 80 ? -9.835 4.211 12.613 1.00 96.19 80 GLU A C 1
ATOM 659 O O . GLU A 1 80 ? -9.060 3.372 13.067 1.00 96.19 80 GLU A O 1
ATOM 664 N N . VAL A 1 81 ? -11.151 4.022 12.614 1.00 96.75 81 VAL A N 1
ATOM 665 C CA . VAL A 1 81 ? -11.786 2.771 13.044 1.00 96.75 81 VAL A CA 1
ATOM 666 C C . VAL A 1 81 ? -12.389 2.091 11.827 1.00 96.75 81 VAL A C 1
ATOM 668 O O . VAL A 1 81 ? -13.230 2.685 11.154 1.00 96.75 81 VAL A O 1
ATOM 671 N N . PHE A 1 82 ? -11.994 0.849 11.560 1.00 93.88 82 PHE A N 1
ATOM 672 C CA . PHE A 1 82 ? -12.494 0.040 10.447 1.00 93.88 82 PHE A CA 1
ATOM 673 C C . PHE A 1 82 ? -13.305 -1.138 10.956 1.00 93.88 82 PHE A C 1
ATOM 675 O O . PHE A 1 82 ? -12.906 -1.800 11.912 1.00 93.88 82 PHE A O 1
ATOM 682 N N . ARG A 1 83 ? -14.411 -1.439 10.278 1.00 94.44 83 ARG A N 1
ATOM 683 C CA . ARG A 1 83 ? -15.118 -2.710 10.457 1.00 94.44 83 ARG A CA 1
ATOM 684 C C . ARG A 1 83 ? -14.375 -3.813 9.698 1.00 94.44 83 ARG A C 1
ATOM 686 O O . ARG A 1 83 ? -14.102 -3.650 8.514 1.00 94.44 83 ARG A O 1
ATOM 693 N N . LEU A 1 84 ? -14.079 -4.940 10.344 1.00 86.62 84 LEU A N 1
ATOM 694 C CA . LEU A 1 84 ? -13.254 -6.004 9.751 1.00 86.62 84 LEU A CA 1
ATOM 695 C C . LEU A 1 84 ? -13.947 -6.799 8.639 1.00 86.62 84 LEU A C 1
ATOM 697 O O . LEU A 1 84 ? -13.285 -7.266 7.720 1.00 86.62 84 LEU A O 1
ATOM 701 N N . THR A 1 85 ? -1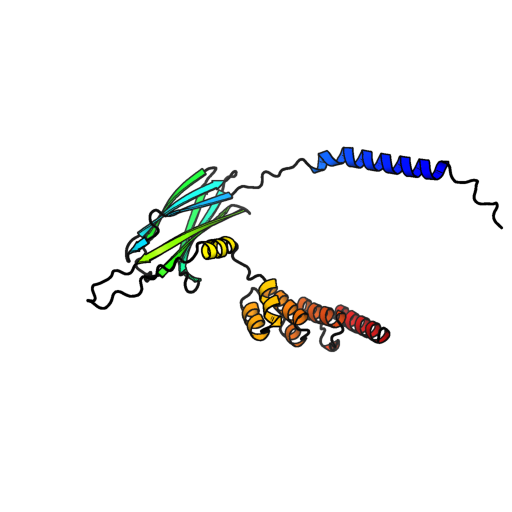5.270 -6.941 8.696 1.00 79.44 85 THR A N 1
ATOM 702 C CA . THR A 1 85 ? -16.033 -7.759 7.733 1.00 79.44 85 THR A CA 1
ATOM 703 C C . THR A 1 85 ? -15.984 -7.237 6.297 1.00 79.44 85 THR A C 1
ATOM 705 O O . THR A 1 85 ? -16.062 -8.026 5.362 1.00 79.44 85 THR A O 1
ATOM 708 N N . ASN A 1 86 ? -15.862 -5.924 6.110 1.00 80.31 86 ASN A N 1
ATOM 709 C CA . ASN A 1 86 ? -15.916 -5.264 4.801 1.00 80.31 86 ASN A CA 1
ATOM 710 C C . ASN A 1 86 ? -14.900 -4.117 4.649 1.00 80.31 86 ASN A C 1
ATOM 712 O O . ASN A 1 86 ? -14.941 -3.396 3.657 1.00 80.31 86 ASN A O 1
ATOM 716 N N . ILE A 1 87 ? -14.024 -3.917 5.640 1.00 87.06 87 ILE A N 1
ATOM 717 C CA . ILE A 1 87 ? -12.989 -2.872 5.668 1.00 87.06 87 ILE A CA 1
ATOM 718 C C . ILE A 1 87 ? -13.588 -1.459 5.483 1.00 87.06 87 ILE A C 1
ATOM 720 O O . ILE A 1 87 ? -12.951 -0.547 4.961 1.00 87.06 87 ILE A O 1
ATOM 724 N N . THR A 1 88 ? -14.830 -1.226 5.928 1.00 84.19 88 THR A N 1
ATOM 725 C CA . THR A 1 88 ? -15.427 0.117 5.847 1.00 84.19 88 THR A CA 1
ATOM 726 C C . THR A 1 88 ? -14.963 0.996 6.998 1.00 84.19 88 THR A C 1
ATOM 728 O O . THR A 1 88 ? -15.042 0.593 8.163 1.00 84.19 88 THR A O 1
ATOM 731 N N . LEU A 1 89 ? -14.529 2.214 6.666 1.00 91.06 89 LEU A N 1
ATOM 732 C CA . LEU A 1 89 ? -14.202 3.263 7.627 1.00 91.06 89 LEU A CA 1
ATOM 733 C C . LEU A 1 89 ? -15.466 3.679 8.390 1.00 91.06 89 LEU A C 1
ATOM 735 O O . LEU A 1 89 ? -16.444 4.116 7.789 1.00 91.06 89 LEU A O 1
ATOM 739 N N . ALA A 1 90 ? -15.432 3.543 9.711 1.00 93.38 90 ALA A N 1
ATOM 740 C CA . ALA A 1 90 ? -16.548 3.845 10.597 1.00 93.38 90 ALA A CA 1
ATOM 741 C C . ALA A 1 90 ? -16.337 5.145 11.387 1.00 93.38 90 ALA A C 1
ATOM 743 O O . ALA A 1 90 ? -17.276 5.913 11.566 1.00 93.38 90 ALA A O 1
ATOM 744 N N . ILE A 1 91 ? -15.111 5.407 11.851 1.00 95.31 91 ILE A N 1
ATOM 745 C CA . ILE A 1 91 ? -14.750 6.636 12.577 1.00 95.31 91 ILE A CA 1
ATOM 746 C C . ILE A 1 91 ? -13.422 7.148 12.025 1.00 95.31 91 ILE A C 1
ATOM 748 O O . ILE A 1 91 ? -12.516 6.357 11.775 1.00 95.31 91 ILE A O 1
ATOM 752 N N . ASN A 1 92 ? -13.295 8.465 11.860 1.00 95.81 92 ASN A N 1
ATOM 753 C CA . ASN A 1 92 ? -12.039 9.135 11.532 1.00 95.81 92 ASN A CA 1
ATOM 754 C C . ASN A 1 92 ? -11.889 10.388 12.401 1.00 95.81 92 ASN A C 1
ATOM 756 O O . ASN A 1 92 ? -12.780 11.238 12.421 1.00 95.81 92 ASN A O 1
ATOM 760 N N . LYS A 1 93 ? -10.769 10.507 13.113 1.00 96.50 93 LYS A N 1
ATOM 761 C CA . LYS A 1 93 ? -10.431 11.673 13.931 1.00 96.50 93 LYS A CA 1
ATOM 762 C C . LYS A 1 93 ? -8.990 12.073 13.661 1.00 96.50 93 LYS A C 1
ATOM 764 O O . LYS A 1 93 ? -8.111 11.226 13.660 1.00 96.50 93 LYS A O 1
ATOM 769 N N . THR A 1 94 ? -8.736 13.363 13.479 1.00 96.44 94 THR A N 1
ATOM 770 C CA . THR A 1 94 ? -7.379 13.902 13.315 1.00 96.44 94 THR A CA 1
ATOM 771 C C . THR A 1 94 ? -7.117 14.964 14.372 1.00 96.44 94 THR A C 1
ATOM 773 O O . THR A 1 94 ? -7.990 15.785 14.648 1.00 96.44 94 THR A O 1
ATOM 776 N N . GLU A 1 95 ? -5.921 14.963 14.953 1.00 96.69 95 GLU A N 1
ATOM 777 C CA . GLU A 1 95 ? -5.464 15.987 15.889 1.00 96.69 95 GLU A CA 1
ATOM 778 C C . GLU A 1 95 ? -4.029 16.430 15.581 1.00 96.69 95 GLU A C 1
ATOM 780 O O . GLU A 1 95 ? -3.180 15.634 15.179 1.00 96.69 95 GLU A O 1
ATOM 785 N N . SER A 1 96 ? -3.745 17.720 15.770 1.00 96.12 96 SER A N 1
ATOM 786 C CA . SER A 1 96 ? -2.376 18.236 15.701 1.00 96.12 96 SER A CA 1
ATOM 787 C C . SER A 1 96 ? -1.608 17.870 16.966 1.00 96.12 96 SER A C 1
ATOM 789 O O . SER A 1 96 ? -2.110 18.028 18.084 1.00 96.12 96 SER A O 1
ATOM 791 N N . ILE A 1 97 ? -0.362 17.435 16.801 1.00 96.88 97 ILE A N 1
ATOM 792 C CA . ILE A 1 97 ? 0.508 17.075 17.915 1.00 96.88 97 ILE A CA 1
ATOM 793 C C . ILE A 1 97 ? 1.905 17.658 17.742 1.00 96.88 97 ILE A C 1
ATOM 795 O O . ILE A 1 97 ? 2.473 17.669 16.652 1.00 96.88 97 ILE A O 1
ATOM 799 N N . LYS A 1 98 ? 2.463 18.127 18.860 1.00 96.88 98 LYS A N 1
ATOM 800 C CA . LYS A 1 98 ? 3.849 18.579 18.967 1.00 96.88 98 LYS A CA 1
ATOM 801 C C . LYS A 1 98 ? 4.512 17.835 20.109 1.00 96.88 98 LYS A C 1
ATOM 803 O O . LYS A 1 98 ? 4.015 17.891 21.233 1.00 96.88 98 LYS A O 1
ATOM 808 N N . PHE A 1 99 ? 5.611 17.145 19.833 1.00 96.62 99 PHE A N 1
ATOM 809 C CA . PHE A 1 99 ? 6.358 16.418 20.858 1.00 96.62 99 PHE A CA 1
ATOM 810 C C . PHE A 1 99 ? 7.849 16.315 20.524 1.00 96.62 99 PHE A C 1
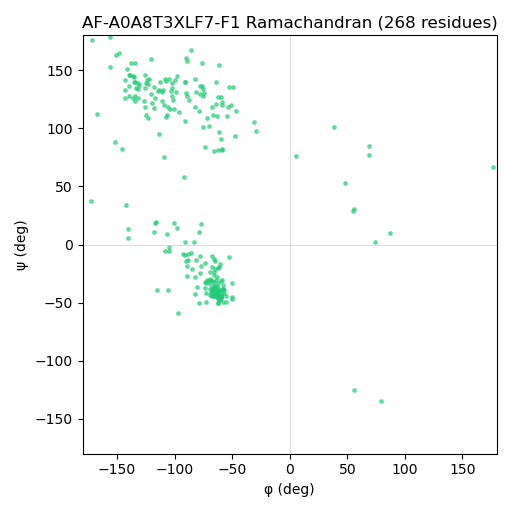ATOM 812 O O . PHE A 1 99 ? 8.278 16.558 19.396 1.00 96.62 99 PHE A O 1
ATOM 819 N N . ASN A 1 100 ? 8.649 15.993 21.536 1.00 96.31 100 ASN A N 1
ATOM 820 C CA . ASN A 1 100 ? 10.078 15.726 21.419 1.00 96.31 100 ASN A CA 1
ATOM 821 C C . ASN A 1 100 ? 10.431 14.599 22.399 1.00 96.31 100 ASN A C 1
ATOM 823 O O . ASN A 1 100 ? 10.101 14.711 23.579 1.00 96.31 100 ASN A O 1
ATOM 827 N N . GLY A 1 101 ? 11.063 13.524 21.928 1.00 95.88 101 GLY A N 1
ATOM 828 C CA . GLY A 1 101 ? 11.311 12.336 22.743 1.00 95.88 101 GLY A CA 1
ATOM 829 C C . GLY A 1 101 ? 10.080 11.435 22.861 1.00 95.88 101 GLY A C 1
ATOM 830 O O . GLY A 1 101 ? 9.423 11.136 21.863 1.00 95.88 101 GLY A O 1
ATOM 831 N N . LYS A 1 102 ? 9.790 10.976 24.083 1.00 97.44 102 LYS A N 1
ATOM 832 C CA . LYS A 1 102 ? 8.682 10.061 24.390 1.00 97.44 102 LYS A CA 1
ATOM 833 C C . LYS A 1 102 ? 7.479 10.824 24.931 1.00 97.44 102 LYS A C 1
ATOM 835 O O . LYS A 1 102 ? 7.624 11.604 25.868 1.00 97.44 102 LYS A O 1
ATOM 840 N N . VAL A 1 103 ? 6.294 10.564 24.391 1.00 97.81 103 VAL A N 1
ATOM 841 C CA . VAL A 1 103 ? 5.027 11.079 24.927 1.00 97.81 103 VAL A CA 1
ATOM 842 C C . VAL A 1 103 ? 3.981 9.972 24.934 1.00 97.81 103 VAL A C 1
ATOM 844 O O . VAL A 1 103 ? 3.977 9.101 24.070 1.00 97.81 103 VAL A O 1
ATOM 847 N N . SER A 1 104 ? 3.109 9.978 25.936 1.00 97.62 104 SER A N 1
ATOM 848 C CA . SER A 1 104 ? 1.951 9.087 26.013 1.00 97.62 104 SER A CA 1
ATOM 849 C C . SER A 1 104 ? 0.683 9.927 26.126 1.00 97.62 104 SER A C 1
ATOM 851 O O . SER A 1 104 ? 0.707 10.989 26.753 1.00 97.62 104 SER A O 1
ATOM 853 N N . ARG A 1 105 ? -0.400 9.492 25.482 1.00 96.75 105 ARG A N 1
ATOM 854 C CA . ARG A 1 105 ? -1.686 10.196 25.467 1.00 96.75 105 ARG A CA 1
ATOM 855 C C . ARG A 1 105 ? -2.851 9.235 25.589 1.00 96.75 105 ARG A C 1
ATOM 857 O O . ARG A 1 105 ? -2.974 8.323 24.775 1.00 96.75 105 ARG A O 1
ATOM 864 N N . ASP A 1 106 ? -3.730 9.508 26.539 1.00 97.56 106 ASP A N 1
ATOM 865 C CA . ASP A 1 106 ? -5.025 8.849 26.624 1.00 97.56 106 ASP A CA 1
ATOM 866 C C . ASP A 1 106 ? -5.996 9.457 25.610 1.00 97.56 106 ASP A C 1
ATOM 868 O O . ASP A 1 106 ? -6.095 10.680 25.460 1.00 97.56 106 ASP A O 1
ATOM 872 N N . ALA A 1 107 ? -6.738 8.599 24.924 1.00 96.81 107 ALA A N 1
ATOM 873 C CA . ALA A 1 107 ? -7.793 8.989 24.008 1.00 96.81 107 ALA A CA 1
ATOM 874 C C . ALA A 1 107 ? -9.013 8.079 24.173 1.00 96.81 107 ALA A C 1
ATOM 876 O O . ALA A 1 107 ? -8.930 6.951 24.661 1.00 96.81 107 ALA A O 1
ATOM 877 N N . ALA A 1 108 ? -10.174 8.605 23.783 1.00 97.50 108 ALA A N 1
ATOM 878 C CA . ALA A 1 108 ? -11.427 7.874 23.845 1.00 97.50 108 ALA A CA 1
ATOM 879 C C . ALA A 1 108 ? -12.334 8.192 22.652 1.00 97.50 108 ALA A C 1
ATOM 881 O O . ALA A 1 108 ? -12.442 9.354 22.246 1.00 97.50 108 ALA A O 1
ATOM 882 N N . PHE A 1 109 ? -13.027 7.173 22.134 1.00 95.81 109 PHE A N 1
ATOM 883 C CA . PHE A 1 109 ? -14.099 7.311 21.142 1.00 95.81 109 PHE A CA 1
ATOM 884 C C . PHE A 1 109 ? -15.425 6.812 21.686 1.00 95.81 109 PHE A C 1
ATOM 886 O O . PHE A 1 109 ? -15.493 5.731 22.257 1.00 95.81 109 PHE A O 1
ATOM 893 N N . SER A 1 110 ? -16.488 7.580 21.457 1.00 94.56 110 SER A N 1
ATOM 894 C CA . SER A 1 110 ? -17.854 7.112 21.682 1.00 94.56 110 SER A CA 1
ATOM 895 C C . SER A 1 110 ? -18.255 6.163 20.550 1.00 94.56 110 SER A C 1
ATOM 897 O O . SER A 1 110 ? -18.124 6.513 19.377 1.00 94.56 110 SER A O 1
ATOM 899 N N . LEU A 1 111 ? -18.738 4.965 20.896 1.00 93.31 111 LEU A N 1
ATOM 900 C CA . LEU A 1 111 ? -19.091 3.916 19.931 1.00 93.31 111 LEU A CA 1
ATOM 901 C C . LEU A 1 111 ? -20.597 3.825 19.646 1.00 93.31 111 LEU A C 1
ATOM 903 O O . LEU A 1 111 ? -21.066 2.817 19.127 1.00 93.31 111 LEU A O 1
ATOM 907 N N . ASN A 1 112 ? -21.370 4.866 19.963 1.00 90.19 112 ASN A N 1
ATOM 908 C CA . ASN A 1 112 ? -22.842 4.832 19.938 1.00 90.19 112 ASN A CA 1
ATOM 909 C C . ASN A 1 112 ? -23.444 4.519 18.551 1.00 90.19 112 ASN A C 1
ATOM 911 O O . ASN A 1 112 ? -24.619 4.188 18.449 1.00 90.19 112 ASN A O 1
ATOM 915 N N . GLN A 1 113 ? -22.660 4.654 17.480 1.00 91.25 113 GLN A N 1
ATOM 916 C CA . GLN A 1 113 ? -23.091 4.439 16.093 1.00 91.25 113 GLN A CA 1
ATOM 917 C C . GLN A 1 113 ? -22.583 3.118 15.498 1.00 91.25 113 GLN A C 1
ATOM 919 O O . GLN A 1 113 ? -22.870 2.805 14.342 1.00 91.25 113 GLN A O 1
ATOM 924 N N . LEU A 1 114 ? -21.793 2.355 16.253 1.00 94.12 114 LEU A N 1
ATOM 925 C CA . LEU A 1 114 ? -21.208 1.118 15.765 1.00 94.12 114 LEU A CA 1
ATOM 926 C C . LEU A 1 114 ? -22.127 -0.066 16.077 1.00 94.12 114 LEU A C 1
ATOM 928 O O . LEU A 1 114 ? -22.745 -0.143 17.134 1.00 94.12 114 LEU A O 1
ATOM 932 N N . LEU A 1 115 ? -22.229 -0.982 15.116 1.00 94.94 115 LEU A N 1
ATOM 933 C CA . LEU A 1 115 ? -23.003 -2.212 15.256 1.00 94.94 115 LEU A CA 1
ATOM 934 C C . LEU A 1 115 ? -22.114 -3.312 15.843 1.00 94.94 115 LEU A C 1
ATOM 936 O O . LEU A 1 115 ? -20.899 -3.256 15.653 1.00 94.94 115 LEU A O 1
ATOM 940 N N . PRO A 1 116 ? -22.692 -4.349 16.469 1.00 96.06 116 PRO A N 1
ATOM 941 C CA . PRO A 1 116 ? -21.929 -5.510 16.903 1.00 96.06 116 PRO A CA 1
ATOM 942 C C . PRO A 1 116 ? -21.115 -6.118 15.753 1.00 96.06 116 PRO A C 1
ATOM 944 O O . PRO A 1 116 ? -21.661 -6.512 14.717 1.00 96.06 116 PRO A O 1
ATOM 947 N N . ASN A 1 117 ? -19.792 -6.118 15.902 1.00 95.81 117 ASN A N 1
ATOM 948 C CA . ASN A 1 117 ? -18.837 -6.624 14.917 1.00 95.81 117 ASN A CA 1
ATOM 949 C C . ASN A 1 117 ? -17.418 -6.644 15.499 1.00 95.81 117 ASN A C 1
ATOM 951 O O . ASN A 1 117 ? -17.181 -6.125 16.592 1.00 95.81 117 ASN A O 1
ATOM 955 N N . ASP A 1 118 ? -16.475 -7.168 14.719 1.00 96.06 118 ASP A N 1
ATOM 956 C CA . ASP A 1 118 ? -15.048 -7.006 14.976 1.00 96.06 118 ASP A CA 1
ATOM 957 C C . ASP A 1 118 ? -14.527 -5.751 14.251 1.00 96.06 118 ASP A C 1
ATOM 959 O O . ASP A 1 118 ? -14.903 -5.447 13.110 1.00 96.06 118 ASP A O 1
ATOM 963 N N . TYR A 1 119 ? -13.654 -5.009 14.924 1.00 96.44 119 TYR A N 1
ATOM 964 C CA . TYR A 1 119 ? -13.134 -3.721 14.483 1.00 96.44 119 TYR A CA 1
ATOM 965 C C . TYR A 1 119 ? -11.613 -3.633 14.656 1.00 96.44 119 TYR A C 1
ATOM 967 O O . TYR A 1 119 ? -11.010 -4.313 15.488 1.00 96.44 119 TYR A O 1
ATOM 975 N N . ILE A 1 120 ? -10.992 -2.751 13.872 1.00 96.69 120 ILE A N 1
ATOM 976 C CA . ILE A 1 120 ? -9.602 -2.316 14.045 1.00 96.69 120 ILE A CA 1
ATOM 977 C C . ILE A 1 120 ? -9.596 -0.819 14.334 1.00 96.69 120 ILE A C 1
ATOM 979 O O . ILE A 1 120 ? -10.126 -0.039 13.544 1.00 96.69 120 ILE A O 1
ATOM 983 N N . LEU A 1 121 ? -8.951 -0.423 15.429 1.00 97.62 121 LEU A N 1
ATOM 984 C CA . LEU A 1 121 ? -8.474 0.936 15.655 1.00 97.62 121 LEU A CA 1
ATOM 985 C C . LEU A 1 121 ? -7.079 1.066 15.044 1.00 97.62 121 LEU A C 1
ATOM 987 O O . LEU A 1 121 ? -6.181 0.317 15.407 1.00 97.62 121 LEU A O 1
ATOM 991 N N . ARG A 1 122 ? -6.882 2.036 14.157 1.00 96.50 122 ARG A N 1
ATOM 992 C CA . ARG A 1 122 ? -5.590 2.358 13.554 1.00 96.50 122 ARG A CA 1
ATOM 993 C C . ARG A 1 122 ? -5.205 3.792 13.876 1.00 96.50 122 ARG A C 1
ATOM 995 O O . ARG A 1 122 ? -5.991 4.699 13.627 1.00 96.50 122 ARG A O 1
ATOM 1002 N N . ALA A 1 123 ? -3.991 4.000 14.367 1.00 97.81 123 ALA A N 1
ATOM 1003 C CA . ALA A 1 123 ? -3.382 5.315 14.502 1.00 97.81 123 ALA A CA 1
ATOM 1004 C C . ALA A 1 123 ? -2.286 5.488 13.447 1.00 97.81 123 ALA A C 1
ATOM 1006 O O . ALA A 1 123 ? -1.528 4.561 13.162 1.00 97.81 123 ALA A O 1
ATOM 1007 N N . LYS A 1 124 ? -2.200 6.686 12.874 1.00 97.44 124 LYS A N 1
ATOM 1008 C CA . LYS A 1 124 ? -1.169 7.107 11.926 1.00 97.44 124 LYS A CA 1
ATOM 1009 C C . LYS A 1 124 ? -0.622 8.448 12.366 1.00 97.44 124 LYS A C 1
ATOM 1011 O O . LYS A 1 124 ? -1.391 9.346 12.693 1.00 97.44 124 LYS A O 1
ATOM 1016 N N . ILE A 1 125 ? 0.686 8.617 12.307 1.00 97.25 125 ILE A N 1
ATOM 1017 C CA . ILE A 1 125 ? 1.317 9.909 12.539 1.00 97.25 125 ILE A CA 1
ATOM 1018 C C . ILE A 1 125 ? 2.372 10.170 11.482 1.00 97.25 125 ILE A C 1
ATOM 1020 O O . ILE A 1 125 ? 3.259 9.347 11.260 1.00 97.25 125 ILE A O 1
ATOM 1024 N N . LYS A 1 126 ? 2.281 11.332 10.838 1.00 94.44 126 LYS A N 1
ATOM 1025 C CA . LYS A 1 126 ? 3.323 11.818 9.937 1.00 94.44 126 LYS A CA 1
ATOM 1026 C C . LYS A 1 126 ? 4.117 12.915 10.637 1.00 94.44 126 LYS A C 1
ATOM 1028 O O . LYS A 1 126 ? 3.559 13.961 10.967 1.00 94.44 126 LYS A O 1
ATOM 1033 N N . CYS A 1 127 ? 5.404 12.663 10.851 1.00 93.56 127 CYS A N 1
ATOM 1034 C CA . CYS A 1 127 ? 6.357 13.604 11.431 1.00 93.56 127 CYS A CA 1
ATOM 1035 C C . CYS A 1 127 ? 7.515 13.794 10.450 1.00 93.56 127 CYS A C 1
ATOM 1037 O O . CYS A 1 127 ? 8.341 12.892 10.291 1.00 93.56 127 CYS A O 1
ATOM 1039 N N . ASN A 1 128 ? 7.604 14.968 9.821 1.00 88.81 128 ASN A N 1
ATOM 1040 C CA . ASN A 1 128 ? 8.543 15.213 8.719 1.00 88.81 128 ASN A CA 1
ATOM 1041 C C . ASN A 1 128 ? 8.323 14.170 7.595 1.00 88.81 128 ASN A C 1
ATOM 1043 O O . ASN A 1 128 ? 7.189 13.992 7.141 1.00 88.81 128 ASN A O 1
ATOM 1047 N N . ASP A 1 129 ? 9.374 13.448 7.201 1.00 88.31 129 ASP A N 1
ATOM 1048 C CA . ASP A 1 129 ? 9.329 12.375 6.196 1.00 88.31 129 ASP A CA 1
ATOM 1049 C C . ASP A 1 129 ? 9.068 10.980 6.791 1.00 88.31 129 ASP A C 1
ATOM 1051 O O . ASP A 1 129 ? 9.025 9.991 6.062 1.00 88.31 129 ASP A O 1
ATOM 1055 N N . ASN A 1 130 ? 8.866 10.882 8.109 1.00 91.38 130 ASN A N 1
ATOM 1056 C CA . ASN A 1 130 ? 8.636 9.611 8.788 1.00 91.38 130 ASN A CA 1
ATOM 1057 C C . ASN A 1 130 ? 7.147 9.387 9.051 1.00 91.38 130 ASN A C 1
ATOM 1059 O O . ASN A 1 130 ? 6.411 10.305 9.431 1.00 91.38 130 ASN A O 1
ATOM 1063 N N . LEU A 1 131 ? 6.725 8.137 8.886 1.00 93.88 131 LEU A N 1
ATOM 1064 C CA . LEU A 1 131 ? 5.365 7.676 9.123 1.00 93.88 131 LEU A CA 1
ATOM 1065 C C . LEU A 1 131 ? 5.391 6.602 10.211 1.00 93.88 131 LEU A C 1
ATOM 1067 O O . LEU A 1 131 ? 6.058 5.583 10.059 1.00 93.88 131 LEU A O 1
ATOM 1071 N N . GLY A 1 132 ? 4.666 6.841 11.298 1.00 94.94 132 GLY A N 1
ATOM 1072 C CA . GLY A 1 132 ? 4.380 5.845 12.323 1.00 94.94 132 GLY A CA 1
ATOM 1073 C C . GLY A 1 132 ? 2.960 5.333 12.135 1.00 94.94 132 GLY A C 1
ATOM 1074 O O . GLY A 1 132 ? 2.044 6.132 11.927 1.00 94.94 132 GLY A O 1
ATOM 1075 N N . ILE A 1 133 ? 2.768 4.019 12.207 1.00 95.06 133 ILE A N 1
ATOM 1076 C CA . ILE A 1 133 ? 1.452 3.377 12.157 1.00 95.06 133 ILE A CA 1
ATOM 1077 C C . ILE A 1 133 ? 1.384 2.370 13.298 1.00 95.06 133 ILE A C 1
ATOM 1079 O O . ILE A 1 133 ? 2.354 1.666 13.553 1.00 95.06 133 ILE A O 1
ATOM 1083 N N . SER A 1 134 ? 0.238 2.303 13.964 1.00 95.69 134 SER A N 1
ATOM 1084 C CA . SER A 1 134 ? -0.078 1.243 14.917 1.00 95.69 134 SER A CA 1
ATOM 1085 C C . SER A 1 134 ? -1.539 0.855 14.776 1.00 95.69 134 SER A C 1
ATOM 1087 O O . SER A 1 134 ? -2.369 1.682 14.382 1.00 95.69 134 SER A O 1
ATOM 1089 N N . ALA A 1 135 ? -1.863 -0.394 15.087 1.00 96.00 135 ALA A N 1
ATOM 1090 C CA . ALA A 1 135 ? -3.219 -0.903 15.029 1.00 96.00 135 ALA A CA 1
ATOM 1091 C C . ALA A 1 135 ? -3.517 -1.801 16.230 1.00 96.00 135 ALA A C 1
ATOM 1093 O O . ALA A 1 135 ? -2.655 -2.528 16.710 1.00 96.00 135 ALA A O 1
ATOM 1094 N N . ALA A 1 136 ? -4.762 -1.768 16.690 1.00 96.00 136 ALA A N 1
ATOM 1095 C CA . ALA A 1 136 ? -5.260 -2.638 17.741 1.00 96.00 136 ALA A CA 1
ATOM 1096 C C . ALA A 1 136 ? -6.683 -3.102 17.417 1.00 96.00 136 ALA A C 1
ATOM 1098 O O . ALA A 1 136 ? -7.471 -2.376 16.804 1.00 96.00 136 ALA A O 1
ATOM 1099 N N . ARG A 1 137 ? -7.019 -4.330 17.812 1.00 95.75 137 ARG A N 1
ATOM 1100 C CA . ARG A 1 137 ? -8.327 -4.937 17.546 1.00 95.75 137 ARG A CA 1
ATOM 1101 C C . ARG A 1 137 ? -9.245 -4.811 18.740 1.00 95.75 137 ARG A C 1
ATOM 1103 O O . ARG A 1 137 ? -8.814 -4.957 19.874 1.00 95.75 137 ARG A O 1
ATOM 1110 N N . PHE A 1 138 ? -10.524 -4.623 18.460 1.00 97.12 138 PHE A N 1
ATOM 1111 C CA . PHE A 1 138 ? -11.559 -4.714 19.474 1.00 97.12 138 PHE A CA 1
ATOM 1112 C C . PHE A 1 138 ? -12.857 -5.230 18.863 1.00 97.12 138 PHE A C 1
ATOM 1114 O O . PHE A 1 138 ? -13.041 -5.240 17.645 1.00 97.12 138 PHE A O 1
ATOM 1121 N N . LYS A 1 139 ? -13.768 -5.658 19.722 1.00 97.12 139 LYS A N 1
ATOM 1122 C CA . LYS A 1 139 ? -15.056 -6.225 19.375 1.00 97.12 139 LYS A CA 1
ATOM 1123 C C . LYS A 1 139 ? -16.159 -5.460 20.073 1.00 97.12 139 LYS A C 1
ATOM 1125 O O . LYS A 1 139 ? -16.048 -5.131 21.253 1.00 97.12 139 LYS A O 1
ATOM 1130 N N . ILE A 1 140 ? -17.239 -5.224 19.340 1.00 96.62 140 ILE A N 1
ATOM 1131 C CA . ILE A 1 140 ? -18.482 -4.724 19.909 1.00 96.62 140 ILE A CA 1
ATOM 1132 C C . ILE A 1 140 ? -19.441 -5.895 20.069 1.00 96.62 140 ILE A C 1
ATOM 1134 O O . ILE A 1 140 ? -19.833 -6.534 19.092 1.00 96.62 140 ILE A O 1
ATOM 1138 N N . ILE A 1 141 ? -19.795 -6.181 21.315 1.00 95.62 141 ILE A N 1
ATOM 1139 C CA . ILE A 1 141 ? -20.750 -7.204 21.711 1.00 95.62 141 ILE A CA 1
ATOM 1140 C C . ILE A 1 141 ? -22.132 -6.547 21.742 1.00 95.62 141 ILE A C 1
ATOM 1142 O O . ILE A 1 141 ? -22.327 -5.487 22.341 1.00 95.62 141 ILE A O 1
ATOM 1146 N N . GLY A 1 142 ? -23.097 -7.160 21.057 1.00 91.81 142 GLY A N 1
ATOM 1147 C CA . GLY A 1 142 ? -24.483 -6.713 21.122 1.00 91.81 142 GLY A CA 1
ATOM 1148 C C . GLY A 1 142 ? -25.021 -6.883 22.534 1.00 91.81 142 GLY A C 1
ATOM 1149 O O . GLY A 1 142 ? -24.749 -7.890 23.180 1.00 91.81 142 GLY A O 1
ATOM 1150 N N . ASN A 1 143 ? -25.796 -5.910 23.012 1.00 84.88 143 ASN A N 1
ATOM 1151 C CA . ASN A 1 143 ? -26.583 -6.129 24.218 1.00 84.88 143 ASN A CA 1
ATOM 1152 C C . ASN A 1 143 ? -27.574 -7.243 23.883 1.00 84.88 143 ASN A C 1
ATOM 1154 O O . ASN A 1 143 ? -28.467 -7.030 23.064 1.00 84.88 143 ASN A O 1
ATOM 1158 N N . GLU A 1 144 ? -27.396 -8.423 24.472 1.00 69.56 144 GLU A N 1
ATOM 1159 C CA . GLU A 1 144 ? -28.375 -9.503 24.414 1.00 69.56 144 GLU A CA 1
ATOM 1160 C C . GLU A 1 144 ? -29.628 -9.037 25.162 1.00 69.56 144 GLU A C 1
ATOM 1162 O O . GLU A 1 144 ? -29.838 -9.304 26.343 1.00 69.56 144 GLU A O 1
ATOM 1167 N N . THR A 1 145 ? -30.457 -8.239 24.496 1.00 62.72 145 THR A N 1
ATOM 1168 C CA . THR A 1 145 ? -31.793 -7.932 24.982 1.00 62.72 145 THR A CA 1
ATOM 1169 C C . THR A 1 145 ? -32.588 -9.219 24.846 1.00 62.72 145 THR A C 1
ATOM 1171 O O . THR A 1 145 ? -32.943 -9.600 23.734 1.00 62.72 145 THR A O 1
ATOM 1174 N N . GLY A 1 146 ? -32.771 -9.904 25.975 1.00 59.81 146 GLY A N 1
ATOM 1175 C CA . GLY A 1 146 ? -33.380 -11.223 26.104 1.00 59.81 146 GLY A CA 1
ATOM 1176 C C . GLY A 1 146 ? -34.455 -11.557 25.069 1.00 59.81 146 GLY A C 1
ATOM 1177 O O . GLY A 1 146 ? -35.598 -11.126 25.173 1.00 59.81 146 GLY A O 1
ATOM 1178 N N . ALA A 1 147 ? -34.078 -12.410 24.125 1.00 46.69 147 ALA A N 1
ATOM 1179 C CA . ALA A 1 147 ? -34.928 -13.467 23.607 1.00 46.69 147 ALA A CA 1
ATOM 1180 C C . ALA A 1 147 ? -34.219 -14.744 24.079 1.00 46.69 147 ALA A C 1
ATOM 1182 O O . ALA A 1 147 ? -33.153 -15.090 23.591 1.00 46.69 147 ALA A O 1
ATOM 1183 N N . GLY A 1 148 ? -34.616 -15.319 25.210 1.00 48.66 148 GLY A N 1
ATOM 1184 C CA . GLY A 1 148 ? -35.810 -16.144 25.189 1.00 48.66 148 GLY A CA 1
ATOM 1185 C C . GLY A 1 148 ? -35.483 -17.392 24.380 1.00 48.66 148 GLY A C 1
ATOM 1186 O O . GLY A 1 148 ? -35.814 -17.437 23.205 1.00 48.66 148 GLY A O 1
ATOM 1187 N N . ASP A 1 149 ? -34.758 -18.304 25.030 1.00 56.91 149 ASP A N 1
ATOM 1188 C CA . ASP A 1 149 ? -34.780 -19.752 24.822 1.00 56.91 149 ASP A CA 1
ATOM 1189 C C . ASP A 1 149 ? -34.913 -20.223 23.362 1.00 56.91 149 ASP A C 1
ATOM 1191 O O . ASP A 1 149 ? -36.006 -20.233 22.810 1.00 56.91 149 ASP A O 1
ATOM 1195 N N . ILE A 1 150 ? -33.793 -20.627 22.751 1.00 48.91 150 ILE A N 1
ATOM 1196 C CA . ILE A 1 150 ? -33.664 -21.888 22.004 1.00 48.91 150 ILE A CA 1
ATOM 1197 C C . ILE A 1 150 ? -32.172 -22.137 21.725 1.00 48.91 150 ILE A C 1
ATOM 1199 O O . ILE A 1 150 ? -31.529 -21.485 20.905 1.00 48.91 150 ILE A O 1
ATOM 1203 N N . SER A 1 151 ? -31.684 -23.186 22.387 1.00 46.38 151 SER A N 1
ATOM 1204 C CA . SER A 1 151 ? -30.677 -24.129 21.899 1.00 46.38 151 SER A CA 1
ATOM 1205 C C . SER A 1 151 ? -29.242 -23.622 21.724 1.00 46.38 151 SER A C 1
ATOM 1207 O O . SER A 1 151 ? -28.754 -23.407 20.615 1.00 46.38 151 SER A O 1
ATOM 1209 N N . ASP A 1 152 ? -28.500 -23.660 22.830 1.00 51.69 152 ASP A N 1
ATOM 1210 C CA . ASP A 1 152 ? -27.393 -24.612 23.030 1.00 51.69 152 ASP A CA 1
ATOM 1211 C C . ASP A 1 152 ? -27.055 -25.502 21.818 1.00 51.69 152 ASP A C 1
ATOM 1213 O O . ASP A 1 152 ? -27.416 -26.677 21.782 1.00 51.69 152 ASP A O 1
ATOM 1217 N N . LYS A 1 153 ? -26.376 -24.956 20.804 1.00 49.62 153 LYS A N 1
ATOM 1218 C CA . LYS A 1 153 ? -25.543 -25.700 19.835 1.00 49.62 153 LYS A CA 1
ATOM 1219 C C . LYS A 1 153 ? -24.982 -24.763 18.770 1.00 49.62 153 LYS A C 1
ATOM 1221 O O . LYS A 1 153 ? -25.337 -24.894 17.612 1.00 49.62 153 LYS A O 1
ATOM 1226 N N . LEU A 1 154 ? -24.099 -23.831 19.130 1.00 47.22 154 LEU A N 1
ATOM 1227 C CA . LEU A 1 154 ? -23.092 -23.291 18.191 1.00 47.22 154 LEU A CA 1
ATOM 1228 C C . LEU A 1 154 ? -22.069 -22.367 18.872 1.00 47.22 154 LEU A C 1
ATOM 1230 O O . LEU A 1 154 ? -21.572 -21.429 18.268 1.00 47.22 154 LEU A O 1
ATOM 1234 N N . ILE A 1 155 ? -21.650 -22.679 20.103 1.00 46.50 155 ILE A N 1
ATOM 1235 C CA . ILE A 1 155 ? -20.341 -22.214 20.595 1.00 46.50 155 ILE A CA 1
ATOM 1236 C C . ILE A 1 155 ? -19.322 -23.312 20.275 1.00 46.50 155 ILE A C 1
ATOM 1238 O O . ILE A 1 155 ? -18.666 -23.892 21.138 1.00 46.50 155 ILE A O 1
ATOM 1242 N N . ALA A 1 156 ? -19.214 -23.636 18.985 1.00 42.50 156 ALA A N 1
ATOM 1243 C CA . ALA A 1 156 ? -17.958 -24.153 18.483 1.00 42.50 156 ALA A CA 1
ATOM 1244 C C . ALA A 1 156 ? -16.989 -22.982 18.606 1.00 42.50 156 ALA A C 1
ATOM 1246 O O . ALA A 1 156 ? -17.165 -21.964 17.941 1.00 42.50 156 ALA A O 1
ATOM 1247 N N . LYS A 1 157 ? -16.019 -23.111 19.516 1.00 47.47 157 LYS A N 1
ATOM 1248 C CA . LYS A 1 157 ? -14.842 -22.250 19.598 1.00 47.47 157 LYS A CA 1
ATOM 1249 C C . LYS A 1 157 ? -14.254 -22.124 18.197 1.00 47.47 157 LYS A C 1
ATOM 1251 O O . LYS A 1 157 ? -13.450 -22.953 17.774 1.00 47.47 157 LYS A O 1
ATOM 1256 N N . GLN A 1 158 ? -14.655 -21.085 17.478 1.00 46.88 158 GLN A N 1
ATOM 1257 C CA . GLN A 1 158 ? -13.916 -20.607 16.336 1.00 46.88 158 GLN A CA 1
ATOM 1258 C C . GLN A 1 158 ? -12.700 -19.926 16.955 1.00 46.88 158 GLN A C 1
ATOM 1260 O O . GLN A 1 158 ? -12.686 -18.728 17.222 1.00 46.88 158 GLN A O 1
ATOM 1265 N N . ASN A 1 159 ? -11.694 -20.748 17.262 1.00 47.94 159 ASN A N 1
ATOM 1266 C CA . ASN A 1 159 ? -10.313 -20.314 17.301 1.00 47.94 159 ASN A CA 1
ATOM 1267 C C . ASN A 1 159 ? -10.032 -19.780 15.895 1.00 47.94 159 ASN A C 1
ATOM 1269 O O . ASN A 1 159 ? -9.557 -20.504 15.021 1.00 47.94 159 ASN A O 1
ATOM 1273 N N . ILE A 1 160 ? -10.428 -18.530 15.650 1.00 51.59 160 ILE A N 1
ATOM 1274 C CA . ILE A 1 160 ? -9.896 -17.737 14.557 1.00 51.59 160 ILE A CA 1
ATOM 1275 C C . ILE A 1 160 ? -8.422 -17.644 14.903 1.00 51.59 160 ILE A C 1
ATOM 1277 O O . ILE A 1 160 ? -8.024 -16.920 15.811 1.00 51.59 160 ILE A O 1
ATOM 1281 N N . SER A 1 161 ? -7.661 -18.533 14.274 1.00 52.09 161 SER A N 1
ATOM 1282 C CA . SER A 1 161 ? -6.247 -18.716 14.519 1.00 52.09 161 SER A CA 1
ATOM 1283 C C . SER A 1 161 ? -5.551 -17.359 14.481 1.00 52.09 161 SER A C 1
ATOM 1285 O O . SER A 1 161 ? -5.790 -16.567 13.563 1.00 52.09 161 SER A O 1
ATOM 1287 N N . ASN A 1 162 ? -4.657 -17.117 15.442 1.00 51.66 162 ASN A N 1
ATOM 1288 C CA . ASN A 1 162 ? -3.710 -15.998 15.415 1.00 51.66 162 ASN A CA 1
ATOM 1289 C C . ASN A 1 162 ? -2.893 -15.955 14.102 1.00 51.66 162 ASN A C 1
ATOM 1291 O O . ASN A 1 162 ? -2.279 -14.944 13.797 1.00 51.66 162 ASN A O 1
ATOM 1295 N N . ASP A 1 163 ? -2.962 -17.005 13.285 1.00 49.06 163 ASP A N 1
ATOM 1296 C CA . ASP A 1 163 ? -2.427 -17.098 11.926 1.00 49.06 163 ASP A CA 1
ATOM 1297 C C . ASP A 1 163 ? -3.076 -16.094 10.939 1.00 49.06 163 ASP A C 1
ATOM 1299 O O . ASP A 1 163 ? -2.395 -15.495 10.111 1.00 49.06 163 ASP A O 1
ATOM 1303 N N . LYS A 1 164 ? -4.372 -15.768 11.100 1.00 54.53 164 LYS A N 1
ATOM 1304 C CA . LYS A 1 164 ? -5.021 -14.654 10.366 1.00 54.53 164 LYS A CA 1
ATOM 1305 C C . LYS A 1 164 ? -4.675 -13.280 10.942 1.00 54.53 164 LYS A C 1
ATOM 1307 O O . LYS A 1 164 ? -4.887 -12.255 10.298 1.00 54.53 164 LYS A O 1
ATOM 1312 N N . LEU A 1 165 ? -4.196 -13.226 12.185 1.00 53.22 165 LEU A N 1
ATOM 1313 C CA . LEU A 1 165 ? -3.705 -12.000 12.809 1.00 53.22 165 LEU A CA 1
ATOM 1314 C C . LEU A 1 165 ? -2.279 -11.701 12.345 1.00 53.22 165 LEU A C 1
ATOM 1316 O O . LEU A 1 165 ? -2.020 -10.544 12.064 1.00 53.22 165 LEU A O 1
ATOM 1320 N N . SER A 1 166 ? -1.416 -12.700 12.143 1.00 51.09 166 SER A N 1
ATOM 1321 C CA . SER A 1 166 ? -0.142 -12.515 11.437 1.00 51.09 166 SER A CA 1
ATOM 1322 C C . SER A 1 166 ? -0.331 -12.233 9.954 1.00 51.09 166 SER A C 1
ATOM 1324 O O . SER A 1 166 ? 0.466 -11.489 9.407 1.00 51.09 166 SER A O 1
ATOM 1326 N N . GLU A 1 167 ? -1.390 -12.725 9.307 1.00 50.78 167 GLU A N 1
ATOM 1327 C CA . GLU A 1 167 ? -1.744 -12.295 7.948 1.00 50.78 167 GLU A CA 1
ATOM 1328 C C . GLU A 1 167 ? -2.164 -10.816 7.953 1.00 50.78 167 GLU A C 1
ATOM 1330 O O . GLU A 1 167 ? -1.644 -10.037 7.174 1.00 50.78 167 GLU A O 1
ATOM 1335 N N . ILE A 1 168 ? -2.983 -10.369 8.914 1.00 50.53 168 ILE A N 1
ATOM 1336 C CA . ILE A 1 168 ? -3.455 -8.970 9.014 1.00 50.53 168 ILE A CA 1
ATOM 1337 C C . ILE A 1 168 ? -2.416 -7.996 9.607 1.00 50.53 168 ILE A C 1
ATOM 1339 O O . ILE A 1 168 ? -2.455 -6.807 9.305 1.00 50.53 168 ILE A O 1
ATOM 1343 N N . MET A 1 169 ? -1.464 -8.492 10.396 1.00 46.72 169 MET A N 1
ATOM 1344 C CA . MET A 1 169 ? -0.274 -7.756 10.830 1.00 46.72 169 MET A CA 1
ATOM 1345 C C . MET A 1 169 ? 0.853 -7.830 9.785 1.00 46.72 169 MET A C 1
ATOM 1347 O O . MET A 1 169 ? 1.689 -6.949 9.719 1.00 46.72 169 MET A O 1
ATOM 1351 N N . SER A 1 170 ? 0.848 -8.810 8.877 1.00 47.41 170 SER A N 1
ATOM 1352 C CA . SER A 1 170 ? 1.658 -8.766 7.643 1.00 47.41 170 SER A CA 1
ATOM 1353 C C . SER A 1 170 ? 0.984 -7.938 6.541 1.00 47.41 170 SER A C 1
ATOM 1355 O O . SER A 1 170 ? 1.642 -7.514 5.597 1.00 47.41 170 SER A O 1
ATOM 1357 N N . ILE A 1 171 ? -0.302 -7.614 6.710 1.00 46.69 171 ILE A N 1
ATOM 1358 C CA . ILE A 1 171 ? -1.034 -6.556 5.998 1.00 46.69 171 ILE A CA 1
ATOM 1359 C C . ILE A 1 171 ? -0.693 -5.160 6.600 1.00 46.69 171 ILE A C 1
ATOM 1361 O O . ILE A 1 171 ? -1.307 -4.156 6.253 1.00 46.69 171 ILE A O 1
ATOM 1365 N N . GLU A 1 172 ? 0.323 -5.024 7.473 1.00 43.94 172 GLU A N 1
ATOM 1366 C CA . GLU A 1 172 ? 0.791 -3.729 8.034 1.00 43.94 172 GLU A CA 1
ATOM 1367 C C . GLU A 1 172 ? 1.642 -2.876 7.080 1.00 43.94 172 GLU A C 1
ATOM 1369 O O . GLU A 1 172 ? 2.248 -1.883 7.474 1.00 43.94 172 GLU A O 1
ATOM 1374 N N . ASN A 1 173 ? 1.580 -3.173 5.788 1.00 47.47 173 ASN A N 1
ATOM 1375 C CA . ASN A 1 173 ? 1.485 -2.129 4.783 1.00 47.47 173 ASN A CA 1
ATOM 1376 C C . ASN A 1 173 ? 0.015 -2.091 4.357 1.00 47.47 173 ASN A C 1
ATOM 1378 O O . ASN A 1 173 ? -0.475 -3.084 3.839 1.00 47.47 173 ASN A O 1
ATOM 1382 N N . MET A 1 174 ? -0.677 -0.949 4.430 1.00 50.75 174 MET A N 1
ATOM 1383 C CA . MET A 1 174 ? -1.616 -0.674 3.333 1.00 50.75 174 MET A CA 1
ATOM 1384 C C . MET A 1 174 ? -0.725 -0.574 2.081 1.00 50.75 174 MET A C 1
ATOM 1386 O O . MET A 1 174 ? -0.180 0.489 1.811 1.00 50.75 174 MET A O 1
ATOM 1390 N N . ALA A 1 175 ? -0.317 -1.677 1.450 1.00 48.66 175 ALA A N 1
ATOM 1391 C CA . ALA A 1 175 ? -1.141 -2.482 0.558 1.00 48.66 175 ALA A CA 1
ATOM 1392 C C . ALA A 1 175 ? -1.841 -1.543 -0.425 1.00 48.66 175 ALA A C 1
ATOM 1394 O O . ALA A 1 175 ? -3.051 -1.547 -0.612 1.00 48.66 175 ALA A O 1
ATOM 1395 N N . GLU A 1 176 ? -1.035 -0.715 -1.089 1.00 53.88 176 GLU A N 1
ATOM 1396 C CA . GLU A 1 176 ? -0.904 -0.920 -2.526 1.00 53.88 176 GLU A CA 1
ATOM 1397 C C . GLU A 1 176 ? -1.129 -2.412 -2.797 1.00 53.88 176 GLU A C 1
ATOM 1399 O O . GLU A 1 176 ? -0.255 -3.213 -2.469 1.00 53.88 176 GLU A O 1
ATOM 1404 N N . ILE A 1 177 ? -2.353 -2.793 -3.204 1.00 64.75 177 ILE A N 1
ATOM 1405 C CA . ILE A 1 177 ? -2.620 -4.158 -3.665 1.00 64.75 177 ILE A CA 1
ATOM 1406 C C . ILE A 1 177 ? -1.468 -4.432 -4.608 1.00 64.75 177 ILE A C 1
ATOM 1408 O O . ILE A 1 177 ? -1.304 -3.671 -5.568 1.00 64.75 177 ILE A O 1
ATOM 1412 N N . SER A 1 178 ? -0.605 -5.385 -4.247 1.00 83.25 178 SER A N 1
ATOM 1413 C CA . SER A 1 178 ? 0.640 -5.528 -4.976 1.00 83.25 178 SER A CA 1
ATOM 1414 C C . SER A 1 178 ? 0.232 -5.779 -6.411 1.00 83.25 178 SER A C 1
ATOM 1416 O O . SER A 1 178 ? -0.504 -6.728 -6.689 1.00 83.25 178 SER A O 1
ATOM 1418 N N . THR A 1 179 ? 0.648 -4.897 -7.316 1.00 91.44 179 THR A N 1
ATOM 1419 C CA . THR A 1 179 ? 0.348 -5.040 -8.740 1.00 91.44 179 THR A CA 1
ATOM 1420 C C . THR A 1 179 ? 0.727 -6.450 -9.192 1.00 91.44 179 THR A C 1
ATOM 1422 O O . THR A 1 179 ? -0.017 -7.071 -9.941 1.00 91.44 179 THR A O 1
ATOM 1425 N N . SER A 1 180 ? 1.782 -7.025 -8.602 1.00 92.62 180 SER A N 1
ATOM 1426 C CA . SER A 1 180 ? 2.202 -8.413 -8.803 1.00 92.62 180 SER A CA 1
ATOM 1427 C C . SER A 1 180 ? 1.142 -9.480 -8.471 1.00 92.62 180 SER A C 1
ATOM 1429 O O . SER A 1 180 ? 1.020 -10.445 -9.223 1.00 92.62 180 SER A O 1
ATOM 1431 N N . GLU A 1 181 ? 0.336 -9.321 -7.417 1.00 93.50 181 GLU A N 1
ATOM 1432 C CA . GLU A 1 181 ? -0.727 -10.272 -7.053 1.00 93.50 181 GLU A CA 1
ATOM 1433 C C . GLU A 1 181 ? -1.910 -10.184 -8.022 1.00 93.50 181 GLU A C 1
ATOM 1435 O O . GLU A 1 181 ? -2.434 -11.210 -8.460 1.00 93.50 181 GLU A O 1
ATOM 1440 N N . ILE A 1 182 ? -2.294 -8.961 -8.411 1.00 95.56 182 ILE A N 1
ATOM 1441 C CA . ILE A 1 182 ? -3.336 -8.741 -9.426 1.00 95.56 182 ILE A CA 1
ATOM 1442 C C . ILE A 1 182 ? -2.885 -9.328 -10.769 1.00 95.56 182 ILE A C 1
ATOM 1444 O O . ILE A 1 182 ? -3.639 -10.041 -11.431 1.00 95.56 182 ILE A O 1
ATOM 1448 N N . ILE A 1 183 ? -1.631 -9.084 -11.156 1.00 97.00 183 ILE A N 1
ATOM 1449 C CA . ILE A 1 183 ? -1.046 -9.631 -12.382 1.00 97.00 183 ILE A CA 1
ATOM 1450 C C . ILE A 1 183 ? -0.998 -11.161 -12.312 1.00 97.00 183 ILE A C 1
ATOM 1452 O O . ILE A 1 183 ? -1.334 -11.821 -13.294 1.00 97.00 183 ILE A O 1
ATOM 1456 N N . ALA A 1 184 ? -0.650 -11.758 -11.169 1.00 95.50 184 ALA A N 1
ATOM 1457 C CA . ALA A 1 184 ? -0.661 -13.212 -11.009 1.00 95.50 184 ALA A CA 1
ATOM 1458 C C . ALA A 1 184 ? -2.068 -13.808 -11.200 1.00 95.50 184 ALA A C 1
ATOM 1460 O O . ALA A 1 184 ? -2.210 -14.837 -11.866 1.00 95.50 184 ALA A O 1
ATOM 1461 N N . LEU A 1 185 ? -3.111 -13.136 -10.694 1.00 95.19 185 LEU A N 1
ATOM 1462 C CA . LEU A 1 185 ? -4.507 -13.543 -10.885 1.00 95.19 185 LEU A CA 1
ATOM 1463 C C . LEU A 1 185 ? -4.908 -13.594 -12.367 1.00 95.19 185 LEU A C 1
ATOM 1465 O O . LEU A 1 185 ? -5.706 -14.452 -12.747 1.00 95.19 185 LEU A O 1
ATOM 1469 N N . SER A 1 186 ? -4.323 -12.747 -13.220 1.00 97.69 186 SER A N 1
ATOM 1470 C CA . SER A 1 186 ? -4.677 -12.681 -14.647 1.00 97.69 186 SER A CA 1
ATOM 1471 C C . SER A 1 186 ? -4.418 -13.968 -15.434 1.00 97.69 186 SER A C 1
ATOM 1473 O O . SER A 1 186 ? -5.035 -14.187 -16.471 1.00 97.69 186 SER A O 1
ATOM 1475 N N . SER A 1 187 ? -3.554 -14.860 -14.933 1.00 95.94 187 SER A N 1
ATOM 1476 C CA . SER A 1 187 ? -3.362 -16.192 -15.524 1.00 95.94 187 SER A CA 1
ATOM 1477 C C . SER A 1 187 ? -4.585 -17.103 -15.383 1.00 95.94 187 SER A C 1
ATOM 1479 O O . SER A 1 187 ? -4.688 -18.090 -16.106 1.00 95.94 187 SER A O 1
ATOM 1481 N N . HIS A 1 188 ? -5.492 -16.792 -14.455 1.00 96.44 188 HIS A N 1
ATOM 1482 C CA . HIS A 1 188 ? -6.700 -17.569 -14.187 1.00 96.44 188 HIS A CA 1
ATOM 1483 C C . HIS A 1 188 ? -7.980 -16.794 -14.507 1.00 96.44 188 HIS A C 1
ATOM 1485 O O . HIS A 1 188 ? -8.925 -17.383 -15.022 1.00 96.44 188 HIS A O 1
ATOM 1491 N N . ASP A 1 189 ? -8.011 -15.497 -14.195 1.00 97.62 189 ASP A N 1
ATOM 1492 C CA . ASP A 1 189 ? -9.189 -14.640 -14.341 1.00 97.62 189 ASP A CA 1
ATOM 1493 C C . ASP A 1 189 ? -8.760 -13.207 -14.730 1.00 97.62 189 ASP A C 1
ATOM 1495 O O . ASP A 1 189 ? -8.586 -12.338 -13.866 1.00 97.62 189 ASP A O 1
ATOM 1499 N N . PRO A 1 190 ? -8.501 -12.961 -16.029 1.00 97.44 190 PRO A N 1
ATOM 1500 C CA . PRO A 1 190 ? -7.985 -11.680 -16.505 1.00 97.44 190 PRO A CA 1
ATOM 1501 C C . PRO A 1 190 ? -9.003 -10.538 -16.378 1.00 97.44 190 PRO A C 1
ATOM 1503 O O . PRO A 1 190 ? -8.605 -9.406 -16.104 1.00 97.44 190 PRO A O 1
ATOM 1506 N N . ASP A 1 191 ? -10.301 -10.827 -16.486 1.00 97.50 191 ASP A N 1
ATOM 1507 C CA . ASP A 1 191 ? -11.362 -9.824 -16.348 1.00 97.50 191 ASP A CA 1
ATOM 1508 C C . ASP A 1 191 ? -11.462 -9.325 -14.903 1.00 97.50 191 ASP A C 1
ATOM 1510 O O . ASP A 1 191 ? -11.553 -8.121 -14.643 1.00 97.50 191 ASP A O 1
ATOM 1514 N N . LYS A 1 192 ? -11.390 -10.238 -13.927 1.00 95.94 192 LYS A N 1
ATOM 1515 C CA . LYS A 1 192 ? -11.347 -9.856 -12.514 1.00 95.94 192 LYS A CA 1
ATOM 1516 C C . LYS A 1 192 ? -10.066 -9.101 -12.170 1.00 95.94 192 LYS A C 1
ATOM 1518 O O . LYS A 1 192 ? -10.126 -8.122 -11.425 1.00 95.94 192 LYS A O 1
ATOM 1523 N N . ALA A 1 193 ? -8.923 -9.520 -12.713 1.00 97.19 193 ALA A N 1
ATOM 1524 C CA . ALA A 1 193 ? -7.662 -8.808 -12.526 1.00 97.19 193 ALA A CA 1
ATOM 1525 C C . ALA A 1 193 ? -7.752 -7.363 -13.051 1.00 97.19 193 ALA A C 1
ATOM 1527 O O . ALA A 1 193 ? -7.386 -6.422 -12.348 1.00 97.19 193 ALA A O 1
ATOM 1528 N N . GLU A 1 194 ? -8.340 -7.157 -14.230 1.00 97.81 194 GLU A N 1
ATOM 1529 C CA . GLU A 1 194 ? -8.599 -5.822 -14.772 1.00 97.81 194 GLU A CA 1
ATOM 1530 C C . GLU A 1 194 ? -9.512 -4.988 -13.862 1.00 97.81 194 GLU A C 1
ATOM 1532 O O . GLU A 1 194 ? -9.221 -3.819 -13.590 1.00 97.81 194 GLU A O 1
ATOM 1537 N N . GLN A 1 195 ? -10.610 -5.568 -13.364 1.00 96.12 195 GLN A N 1
ATOM 1538 C CA . GLN A 1 195 ? -11.499 -4.882 -12.420 1.00 96.12 195 GLN A CA 1
ATOM 1539 C C . GLN A 1 195 ? -10.747 -4.422 -11.167 1.00 96.12 195 GLN A C 1
ATOM 1541 O O . GLN A 1 195 ? -10.975 -3.312 -10.686 1.00 96.12 195 GLN A O 1
ATOM 1546 N N . MET A 1 196 ? -9.812 -5.236 -10.671 1.00 94.00 196 MET A N 1
ATOM 1547 C CA . MET A 1 196 ? -8.956 -4.867 -9.546 1.00 94.00 196 MET A CA 1
ATOM 1548 C C . MET A 1 196 ? -7.984 -3.741 -9.922 1.00 94.00 196 MET A C 1
ATOM 1550 O O . MET A 1 196 ? -7.894 -2.764 -9.177 1.00 94.00 196 MET A O 1
ATOM 1554 N N . CYS A 1 197 ? -7.335 -3.791 -11.093 1.00 96.56 197 CYS A N 1
ATOM 1555 C CA . CYS A 1 197 ? -6.474 -2.699 -11.571 1.00 96.56 197 CYS A CA 1
ATOM 1556 C C . CYS A 1 197 ? -7.230 -1.363 -11.677 1.00 96.56 197 CYS A C 1
ATOM 1558 O O . CYS A 1 197 ? -6.670 -0.307 -11.387 1.00 96.56 197 CYS A O 1
ATOM 1560 N N . ASN A 1 198 ? -8.515 -1.388 -12.047 1.00 95.31 198 ASN A N 1
ATOM 1561 C CA . ASN A 1 198 ? -9.346 -0.184 -12.155 1.00 95.31 198 ASN A CA 1
ATOM 1562 C C . ASN A 1 198 ? -9.587 0.541 -10.819 1.00 95.31 198 ASN A C 1
ATOM 1564 O O . ASN A 1 198 ? -10.023 1.691 -10.834 1.00 95.31 198 ASN A O 1
ATOM 1568 N N . SER A 1 199 ? -9.300 -0.100 -9.682 1.00 92.25 199 SER A N 1
ATOM 1569 C CA . SER A 1 199 ? -9.382 0.513 -8.349 1.00 92.25 199 SER A CA 1
ATOM 1570 C C . SER A 1 199 ? -8.113 1.269 -7.924 1.00 92.25 199 SER A C 1
ATOM 1572 O O . SER A 1 199 ? -8.114 1.932 -6.885 1.00 92.25 199 SER A O 1
ATOM 1574 N N . LEU A 1 200 ? -7.033 1.180 -8.711 1.00 90.44 200 LEU A N 1
ATOM 1575 C CA . LEU A 1 200 ? -5.741 1.803 -8.418 1.00 90.44 200 LEU A CA 1
ATOM 1576 C C . LEU A 1 200 ? -5.669 3.267 -8.894 1.00 90.44 200 LEU A C 1
ATOM 1578 O O . LEU A 1 200 ? -6.498 3.735 -9.676 1.00 90.44 200 LEU A O 1
ATOM 1582 N N . SER A 1 201 ? -4.642 4.002 -8.443 1.00 90.75 201 SER A N 1
ATOM 1583 C CA . SER A 1 201 ? -4.311 5.316 -9.016 1.00 90.75 201 SER A CA 1
ATOM 1584 C C . SER A 1 201 ? -3.949 5.182 -10.497 1.00 90.75 201 SER A C 1
ATOM 1586 O O . SER A 1 201 ? -3.468 4.134 -10.909 1.00 90.75 201 SER A O 1
ATOM 1588 N N . THR A 1 202 ? -4.127 6.237 -11.299 1.00 91.12 202 THR A N 1
ATOM 1589 C CA . THR A 1 202 ? -3.913 6.193 -12.761 1.00 91.12 202 THR A CA 1
ATOM 1590 C C . THR A 1 202 ? -2.565 5.588 -13.165 1.00 91.12 202 THR A C 1
ATOM 1592 O O . THR A 1 202 ? -2.534 4.701 -14.007 1.00 91.12 202 THR A O 1
ATOM 1595 N N . GLU A 1 203 ? -1.471 6.005 -12.525 1.00 91.50 203 GLU A N 1
ATOM 1596 C CA . GLU A 1 203 ? -0.126 5.477 -12.800 1.00 91.50 203 GLU A CA 1
ATOM 1597 C C . GLU A 1 203 ? -0.022 3.969 -12.511 1.00 91.50 203 GLU A C 1
ATOM 1599 O O . GLU A 1 203 ? 0.402 3.197 -13.366 1.00 91.50 203 GLU A O 1
ATOM 1604 N N . LYS A 1 204 ? -0.502 3.529 -11.342 1.00 94.19 204 LYS A N 1
ATOM 1605 C CA . LYS A 1 204 ? -0.473 2.115 -10.935 1.00 94.19 204 LYS A CA 1
ATOM 1606 C C . LYS A 1 204 ? -1.453 1.261 -11.729 1.00 94.19 204 LYS A C 1
ATOM 1608 O O . LYS A 1 204 ? -1.207 0.082 -11.950 1.00 94.19 204 LYS A O 1
ATOM 1613 N N . LYS A 1 205 ? -2.577 1.841 -12.150 1.00 95.81 205 LYS A N 1
ATOM 1614 C CA . LYS A 1 205 ? -3.552 1.203 -13.031 1.00 95.81 205 LYS A CA 1
ATOM 1615 C C . LYS A 1 205 ? -2.902 0.891 -14.374 1.00 95.81 205 LYS A C 1
ATOM 1617 O O . LYS A 1 205 ? -3.001 -0.245 -14.821 1.00 95.81 205 LYS A O 1
ATOM 1622 N N . ASP A 1 206 ? -2.239 1.868 -14.988 1.00 97.94 206 ASP A N 1
ATOM 1623 C CA . ASP A 1 206 ? -1.569 1.692 -16.278 1.00 97.94 206 ASP A CA 1
ATOM 1624 C C . ASP A 1 206 ? -0.487 0.597 -16.198 1.00 97.94 206 ASP A C 1
ATOM 1626 O O . ASP A 1 206 ? -0.461 -0.302 -17.039 1.00 97.94 206 ASP A O 1
ATOM 1630 N N . GLU A 1 207 ? 0.332 0.602 -15.139 1.00 97.06 207 GLU A N 1
ATOM 1631 C CA . GLU A 1 207 ? 1.319 -0.456 -14.864 1.00 97.06 207 GLU A CA 1
ATOM 1632 C C . GLU A 1 207 ? 0.660 -1.836 -14.679 1.00 97.06 207 GLU A C 1
ATOM 1634 O O . GLU A 1 207 ? 1.068 -2.823 -15.293 1.00 97.06 207 GLU A O 1
ATOM 1639 N N . CYS A 1 208 ? -0.402 -1.905 -13.874 1.00 98.00 208 CYS A N 1
ATOM 1640 C CA . CYS A 1 208 ? -1.148 -3.131 -13.592 1.00 98.00 208 CYS A CA 1
ATOM 1641 C C . CYS A 1 208 ? -1.750 -3.740 -14.867 1.00 98.00 208 CYS A C 1
ATOM 1643 O O . CYS A 1 208 ? -1.579 -4.931 -15.126 1.00 98.00 208 CYS A O 1
ATOM 1645 N N . ILE A 1 209 ? -2.397 -2.921 -15.702 1.00 98.50 209 ILE A N 1
ATOM 1646 C CA . ILE A 1 209 ? -2.979 -3.353 -16.979 1.00 98.50 209 ILE A CA 1
ATOM 1647 C C . ILE A 1 209 ? -1.889 -3.811 -17.961 1.00 98.50 209 ILE A C 1
ATOM 1649 O O . ILE A 1 209 ? -2.080 -4.821 -18.640 1.00 98.50 209 ILE A O 1
ATOM 1653 N N . SER A 1 210 ? -0.735 -3.132 -18.002 1.00 98.38 210 SER A N 1
ATOM 1654 C CA . SER A 1 210 ? 0.415 -3.566 -18.811 1.00 98.38 210 SER A CA 1
ATOM 1655 C C . SER A 1 210 ? 0.904 -4.954 -18.393 1.00 98.38 210 SER A C 1
ATOM 1657 O O . SER A 1 210 ? 1.083 -5.831 -19.236 1.00 98.38 210 SER A O 1
ATOM 1659 N N . GLY A 1 211 ? 1.036 -5.198 -17.086 1.00 98.00 211 GLY A N 1
ATOM 1660 C CA . GLY A 1 211 ? 1.428 -6.508 -16.569 1.00 98.00 211 GLY A CA 1
ATOM 1661 C C . GLY A 1 211 ? 0.417 -7.616 -16.891 1.00 98.00 211 GLY A C 1
ATOM 1662 O O . GLY A 1 211 ? 0.816 -8.741 -17.195 1.00 98.00 211 GLY A O 1
ATOM 1663 N N . ILE A 1 212 ? -0.888 -7.310 -16.893 1.00 98.31 212 ILE A N 1
ATOM 1664 C CA . ILE A 1 212 ? -1.926 -8.245 -17.361 1.00 98.31 212 ILE A CA 1
ATOM 1665 C C . ILE A 1 212 ? -1.724 -8.575 -18.843 1.00 98.31 212 ILE A C 1
ATOM 1667 O O . ILE A 1 212 ? -1.772 -9.751 -19.213 1.00 98.31 212 ILE A O 1
ATOM 1671 N N . ALA A 1 213 ? -1.480 -7.568 -19.688 1.00 98.31 213 ALA A N 1
ATOM 1672 C CA . ALA A 1 213 ? -1.262 -7.757 -21.122 1.00 98.31 213 ALA A CA 1
ATOM 1673 C C . ALA A 1 213 ? -0.084 -8.706 -21.386 1.00 98.31 213 ALA A C 1
ATOM 1675 O O . ALA A 1 213 ? -0.235 -9.697 -22.101 1.00 98.31 213 ALA A O 1
ATOM 1676 N N . GLU A 1 214 ? 1.057 -8.459 -20.741 1.00 98.06 214 GLU A N 1
ATOM 1677 C CA . GLU A 1 214 ? 2.264 -9.287 -20.847 1.00 98.06 214 GLU A CA 1
ATOM 1678 C C . GLU A 1 214 ? 2.037 -10.703 -20.321 1.00 98.06 214 GLU A C 1
ATOM 1680 O O . GLU A 1 214 ? 2.435 -11.689 -20.943 1.00 98.06 214 GLU A O 1
ATOM 1685 N N . ARG A 1 215 ? 1.361 -10.849 -19.179 1.00 97.69 215 ARG A N 1
ATOM 1686 C CA . ARG A 1 215 ? 1.125 -12.165 -18.578 1.00 97.69 215 ARG A CA 1
ATOM 1687 C C . ARG A 1 215 ? 0.186 -13.027 -19.419 1.00 97.69 215 ARG A C 1
ATOM 1689 O O . ARG A 1 215 ? 0.405 -14.231 -19.532 1.00 97.69 215 ARG A O 1
ATOM 1696 N N . THR A 1 216 ? -0.842 -12.415 -19.997 1.00 97.94 216 THR A N 1
ATOM 1697 C CA . THR A 1 216 ? -1.873 -13.096 -20.798 1.00 97.94 216 THR A CA 1
ATOM 1698 C C . THR A 1 216 ? -1.536 -13.161 -22.286 1.00 97.94 216 THR A C 1
ATOM 1700 O O . THR A 1 216 ? -2.228 -13.850 -23.033 1.00 97.94 216 THR A O 1
ATOM 1703 N N . LYS A 1 217 ? -0.484 -12.451 -22.721 1.00 97.94 217 LYS A N 1
ATOM 1704 C CA . LYS A 1 217 ? -0.136 -12.227 -24.132 1.00 97.94 217 LYS A CA 1
ATOM 1705 C C . LYS A 1 217 ? -1.292 -11.627 -24.943 1.00 97.94 217 LYS A C 1
ATOM 1707 O O . LYS A 1 217 ? -1.393 -11.857 -26.148 1.00 97.94 217 LYS A O 1
ATOM 1712 N N . ASN A 1 218 ? -2.173 -10.863 -24.292 1.00 98.06 218 ASN A N 1
ATOM 1713 C CA . ASN A 1 218 ? -3.342 -10.255 -24.919 1.00 98.06 218 ASN A CA 1
ATOM 1714 C C . ASN A 1 218 ? -3.156 -8.738 -25.075 1.00 98.06 218 ASN A C 1
ATOM 1716 O O . ASN A 1 218 ? -3.213 -7.975 -24.110 1.00 98.06 218 ASN A O 1
ATOM 1720 N N . LYS A 1 219 ? -2.984 -8.305 -26.328 1.00 98.06 219 LYS A N 1
ATOM 1721 C CA . LYS A 1 219 ? -2.764 -6.902 -26.698 1.00 98.06 219 LYS A CA 1
ATOM 1722 C C . LYS A 1 219 ? -3.943 -5.976 -26.408 1.00 98.06 219 LYS A C 1
ATOM 1724 O O . LYS A 1 219 ? -3.739 -4.770 -26.282 1.00 98.06 219 LYS A O 1
ATOM 1729 N N . ASP A 1 220 ? -5.155 -6.513 -26.277 1.00 98.19 220 ASP A N 1
ATOM 1730 C CA . ASP A 1 220 ? -6.353 -5.701 -26.058 1.00 98.19 220 ASP A CA 1
ATOM 1731 C C . ASP A 1 220 ? -6.273 -4.950 -24.723 1.00 98.19 220 ASP A C 1
ATOM 1733 O O . ASP A 1 220 ? -6.800 -3.845 -24.604 1.00 98.19 220 ASP A O 1
ATOM 1737 N N . PHE A 1 221 ? -5.542 -5.485 -23.738 1.00 98.44 221 PHE A N 1
ATOM 1738 C CA . PHE A 1 221 ? -5.274 -4.789 -22.480 1.00 98.44 221 PHE A CA 1
ATOM 1739 C C . PHE A 1 221 ? -4.410 -3.538 -22.665 1.00 98.44 221 PHE A C 1
ATOM 1741 O O . PHE A 1 221 ? -4.713 -2.522 -22.043 1.00 98.44 221 PHE A O 1
ATOM 1748 N N . CYS A 1 222 ? -3.415 -3.545 -23.561 1.00 98.44 222 CYS A N 1
ATOM 1749 C CA . CYS A 1 222 ? -2.609 -2.348 -23.823 1.00 98.44 222 CYS A CA 1
ATOM 1750 C C . CYS A 1 222 ? -3.496 -1.178 -24.281 1.00 98.44 222 CYS A C 1
ATOM 1752 O O . CYS A 1 222 ? -3.318 -0.052 -23.828 1.00 98.44 222 CYS A O 1
ATOM 1754 N N . SER A 1 223 ? -4.528 -1.435 -25.093 1.00 98.06 223 SER A N 1
ATOM 1755 C CA . SER A 1 223 ? -5.454 -0.390 -25.567 1.00 98.06 223 SER A CA 1
ATOM 1756 C C . SER A 1 223 ? -6.229 0.331 -24.450 1.00 98.06 223 SER A C 1
ATOM 1758 O O . SER A 1 223 ? -6.714 1.444 -24.659 1.00 98.06 223 SER A O 1
ATOM 1760 N N . LYS A 1 224 ? -6.311 -0.277 -23.258 1.00 98.19 224 LYS A N 1
ATOM 1761 C CA . LYS A 1 224 ? -7.013 0.248 -22.077 1.00 98.19 224 LYS A CA 1
ATOM 1762 C C . LYS A 1 224 ? -6.135 1.149 -21.198 1.00 98.19 224 LYS A C 1
ATOM 1764 O O . LYS A 1 224 ? -6.652 1.760 -20.261 1.00 98.19 224 LYS A O 1
ATOM 1769 N N . ILE A 1 225 ? -4.834 1.228 -21.484 1.00 98.19 225 ILE A N 1
ATOM 1770 C CA . ILE A 1 225 ? -3.867 2.075 -20.776 1.00 98.19 225 ILE A CA 1
ATOM 1771 C C . ILE A 1 225 ? -4.072 3.538 -21.185 1.00 98.19 225 ILE A C 1
ATOM 1773 O O . ILE A 1 225 ? -4.154 3.859 -22.374 1.00 98.19 225 ILE A O 1
ATOM 1777 N N . GLN A 1 226 ? -4.160 4.435 -20.198 1.00 97.50 226 GLN A N 1
ATOM 1778 C CA . GLN A 1 226 ? -4.478 5.845 -20.435 1.00 97.50 226 GLN A CA 1
ATOM 1779 C C . GLN A 1 226 ? -3.246 6.654 -20.860 1.00 97.50 226 GLN A C 1
ATOM 1781 O O . GLN A 1 226 ? -3.331 7.486 -21.768 1.00 97.50 226 GLN A O 1
ATOM 1786 N N . SER A 1 227 ? -2.100 6.434 -20.214 1.00 97.56 227 SER A N 1
ATOM 1787 C CA . SER A 1 227 ? -0.835 7.061 -20.592 1.00 97.56 227 SER A CA 1
ATOM 1788 C C . SER A 1 227 ? -0.356 6.538 -21.946 1.00 97.56 227 SER A C 1
ATOM 1790 O O . SER A 1 227 ? -0.044 5.359 -22.093 1.00 97.56 227 SER A O 1
ATOM 1792 N N . ILE A 1 228 ? -0.233 7.432 -22.933 1.00 97.44 228 ILE A N 1
ATOM 1793 C CA . ILE A 1 228 ? 0.252 7.092 -24.283 1.00 97.44 228 ILE A CA 1
ATOM 1794 C C . ILE A 1 228 ? 1.627 6.415 -24.215 1.00 97.44 228 ILE A C 1
ATOM 1796 O O . ILE A 1 228 ? 1.837 5.395 -24.860 1.00 97.44 228 ILE A O 1
ATOM 1800 N N . SER A 1 229 ? 2.536 6.945 -23.389 1.00 97.25 229 SER A N 1
ATOM 1801 C CA . SER A 1 229 ? 3.887 6.393 -23.231 1.00 97.25 229 SER A CA 1
ATOM 1802 C C . SER A 1 229 ? 3.868 4.972 -22.653 1.00 97.25 229 SER A C 1
ATOM 1804 O O . SER A 1 229 ? 4.570 4.095 -23.151 1.00 97.25 229 SER A O 1
ATOM 1806 N N . ALA A 1 230 ? 3.035 4.720 -21.633 1.00 97.88 230 ALA A N 1
ATOM 1807 C CA . ALA A 1 230 ? 2.911 3.390 -21.032 1.00 97.88 230 ALA A CA 1
ATOM 1808 C C . ALA A 1 230 ? 2.228 2.396 -21.986 1.00 97.88 230 ALA A C 1
ATOM 1810 O O . ALA A 1 230 ? 2.647 1.247 -22.087 1.00 97.88 230 ALA A O 1
ATOM 1811 N N . ARG A 1 231 ? 1.214 2.849 -22.733 1.00 98.50 231 ARG A N 1
ATOM 1812 C CA . ARG A 1 231 ? 0.510 2.041 -23.734 1.00 98.50 231 ARG A CA 1
ATOM 1813 C C . ARG A 1 231 ? 1.435 1.589 -24.856 1.00 98.50 231 ARG A C 1
ATOM 1815 O O . ARG A 1 231 ? 1.455 0.412 -25.203 1.00 98.50 231 ARG A O 1
ATOM 1822 N N . ASP A 1 232 ? 2.179 2.524 -25.431 1.00 98.31 232 ASP A N 1
ATOM 1823 C CA . ASP A 1 232 ? 3.094 2.234 -26.529 1.00 98.31 232 ASP A CA 1
ATOM 1824 C C . ASP A 1 232 ? 4.236 1.309 -26.048 1.00 98.31 232 ASP A C 1
ATOM 1826 O O . ASP A 1 232 ? 4.602 0.358 -26.745 1.00 98.31 232 ASP A O 1
ATOM 1830 N N . GLY A 1 233 ? 4.697 1.490 -24.801 1.00 97.81 233 GLY A N 1
ATOM 1831 C CA . GLY A 1 233 ? 5.612 0.569 -24.120 1.00 97.81 233 GLY A CA 1
ATOM 1832 C C . GLY A 1 233 ? 5.053 -0.852 -23.954 1.00 97.81 233 GLY A C 1
ATOM 1833 O O . GLY A 1 233 ? 5.758 -1.813 -24.257 1.00 97.81 233 GLY A O 1
ATOM 1834 N N . CYS A 1 234 ? 3.783 -0.991 -23.555 1.00 98.50 234 CYS A N 1
ATOM 1835 C CA . CYS A 1 234 ? 3.073 -2.275 -23.456 1.00 98.50 234 CYS A CA 1
ATOM 1836 C C . CYS A 1 234 ? 3.014 -3.008 -24.807 1.00 98.50 234 CYS A C 1
ATOM 1838 O O . CYS A 1 234 ? 3.261 -4.209 -24.896 1.00 98.50 234 CYS A O 1
ATOM 1840 N N . TYR A 1 235 ? 2.749 -2.292 -25.904 1.00 98.50 235 TYR A N 1
ATOM 1841 C CA . TYR A 1 235 ? 2.784 -2.900 -27.236 1.00 98.50 235 TYR A CA 1
ATOM 1842 C C . TYR A 1 235 ? 4.186 -3.384 -27.620 1.00 98.50 235 TYR A C 1
ATOM 1844 O O . TYR A 1 235 ? 4.330 -4.474 -28.176 1.00 98.50 235 TYR A O 1
ATOM 1852 N N . LEU A 1 236 ? 5.224 -2.601 -27.318 1.00 97.69 236 LEU A N 1
ATOM 1853 C CA . LEU A 1 236 ? 6.607 -2.982 -27.601 1.00 97.69 236 LEU A CA 1
ATOM 1854 C C . LEU A 1 236 ? 7.054 -4.219 -26.813 1.00 97.69 236 LEU A C 1
ATOM 1856 O O . LEU A 1 236 ? 7.748 -5.062 -27.386 1.00 97.69 236 LEU A O 1
ATOM 1860 N N . SER A 1 237 ? 6.655 -4.360 -25.543 1.00 97.62 237 SER A N 1
ATOM 1861 C CA . SER A 1 237 ? 6.995 -5.549 -24.750 1.00 97.62 237 SER A CA 1
ATOM 1862 C C . SER A 1 237 ? 6.367 -6.813 -25.342 1.00 97.62 237 SER A C 1
ATOM 1864 O O . SER A 1 237 ? 7.067 -7.807 -25.531 1.00 97.62 237 SER A O 1
ATOM 1866 N N . LEU A 1 238 ? 5.108 -6.747 -25.783 1.00 97.38 238 LEU A N 1
ATOM 1867 C CA . LEU A 1 238 ? 4.454 -7.855 -26.485 1.00 97.38 238 LEU A CA 1
ATOM 1868 C C . LEU A 1 238 ? 5.134 -8.205 -27.819 1.00 97.38 238 LEU A C 1
ATOM 1870 O O . LEU A 1 238 ? 5.297 -9.388 -28.130 1.00 97.38 238 LEU A O 1
ATOM 1874 N N . VAL A 1 239 ? 5.576 -7.207 -28.598 1.00 96.69 239 VAL A N 1
ATOM 1875 C CA . VAL A 1 239 ? 6.347 -7.464 -29.828 1.00 96.69 239 VAL A CA 1
ATOM 1876 C C . VAL A 1 239 ? 7.630 -8.213 -29.505 1.00 96.69 239 VAL A C 1
ATOM 1878 O O . VAL A 1 239 ? 7.916 -9.192 -30.181 1.00 96.69 239 VAL A O 1
ATOM 1881 N N . LEU A 1 240 ? 8.387 -7.822 -28.475 1.00 95.81 240 LEU A N 1
ATOM 1882 C CA . LEU A 1 240 ? 9.630 -8.508 -28.085 1.00 95.81 240 LEU A CA 1
ATOM 1883 C C . LEU A 1 240 ? 9.419 -9.989 -27.744 1.00 95.81 240 LEU A C 1
ATOM 1885 O O . LEU A 1 240 ? 10.296 -10.810 -28.005 1.00 95.81 240 LEU A O 1
ATOM 1889 N N . GLU A 1 241 ? 8.244 -10.336 -27.230 1.00 95.62 241 GLU A N 1
ATOM 1890 C CA . GLU A 1 241 ? 7.847 -11.710 -26.915 1.00 95.62 241 GLU A CA 1
ATOM 1891 C C . GLU A 1 241 ? 7.307 -12.495 -28.124 1.00 95.62 241 GLU A C 1
ATOM 1893 O O . GLU A 1 241 ? 6.912 -13.653 -27.990 1.00 95.62 241 GLU A O 1
ATOM 1898 N N . GLY A 1 242 ? 7.298 -11.884 -29.312 1.00 95.19 242 GLY A N 1
ATOM 1899 C CA . GLY A 1 242 ? 6.860 -12.500 -30.566 1.00 95.19 242 GLY A CA 1
ATOM 1900 C C . GLY A 1 242 ? 5.358 -12.391 -30.825 1.00 95.19 242 GLY A C 1
ATOM 1901 O O . GLY A 1 242 ? 4.847 -13.019 -31.756 1.00 95.19 242 GLY A O 1
ATOM 1902 N N . ILE A 1 243 ? 4.632 -11.600 -30.030 1.00 96.31 243 ILE A N 1
ATOM 1903 C CA . ILE A 1 243 ? 3.202 -11.373 -30.237 1.00 96.31 243 ILE A CA 1
ATOM 1904 C C . ILE A 1 243 ? 3.000 -10.414 -31.413 1.00 96.31 243 ILE A C 1
ATOM 1906 O O . ILE A 1 243 ? 3.647 -9.374 -31.540 1.00 96.31 243 ILE A O 1
ATOM 1910 N N . GLN A 1 244 ? 2.072 -10.767 -32.303 1.00 95.38 244 GLN A N 1
ATOM 1911 C CA . GLN A 1 244 ? 1.776 -9.981 -33.497 1.00 95.38 244 GLN A CA 1
ATOM 1912 C C . GLN A 1 244 ? 0.970 -8.722 -33.146 1.00 95.38 244 GLN A C 1
ATOM 1914 O O . GLN A 1 244 ? -0.249 -8.767 -32.972 1.00 95.38 244 GLN A O 1
ATOM 1919 N N . ILE A 1 245 ? 1.657 -7.582 -33.09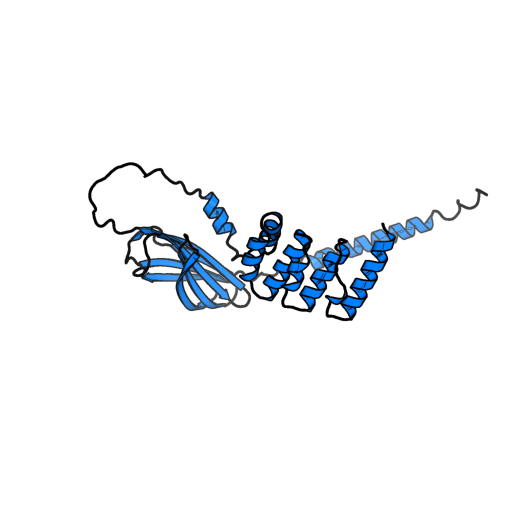3 1.00 96.88 245 ILE A N 1
ATOM 1920 C CA . ILE A 1 245 ? 1.062 -6.251 -32.893 1.00 96.88 245 ILE A CA 1
ATOM 1921 C C . ILE A 1 245 ? 1.053 -5.467 -34.207 1.00 96.88 245 ILE A C 1
ATOM 1923 O O . ILE A 1 245 ? 1.998 -5.568 -34.989 1.00 96.88 245 ILE A O 1
ATOM 1927 N N . ASP A 1 246 ? 0.013 -4.679 -34.479 1.00 97.19 246 ASP A N 1
ATOM 1928 C CA . ASP A 1 246 ? 0.069 -3.709 -35.573 1.00 97.19 246 ASP A CA 1
ATOM 1929 C C . ASP A 1 246 ? 0.855 -2.479 -35.099 1.00 97.19 246 ASP A C 1
ATOM 1931 O O . ASP A 1 246 ? 0.438 -1.780 -34.182 1.00 97.19 246 ASP A O 1
ATOM 1935 N N . CYS A 1 247 ? 2.015 -2.206 -35.700 1.00 97.12 247 CYS A N 1
ATOM 1936 C CA . CYS A 1 247 ? 2.824 -1.054 -35.301 1.00 97.12 247 CYS A CA 1
ATOM 1937 C C . CYS A 1 247 ? 2.131 0.284 -35.609 1.00 97.12 247 CYS A C 1
ATOM 1939 O O . CYS A 1 247 ? 2.574 1.318 -35.113 1.00 97.12 247 CYS A O 1
ATOM 1941 N N . ALA A 1 248 ? 1.052 0.295 -36.399 1.00 97.25 248 ALA A N 1
ATOM 1942 C CA . ALA A 1 248 ? 0.196 1.467 -36.545 1.00 97.25 248 ALA A CA 1
ATOM 1943 C C . ALA A 1 248 ? -0.541 1.842 -35.243 1.00 97.25 248 ALA A C 1
ATOM 1945 O O . ALA A 1 248 ? -0.858 3.018 -35.066 1.00 97.25 248 ALA A O 1
ATOM 1946 N N . ASP A 1 249 ? -0.741 0.889 -34.322 1.00 95.94 249 ASP A N 1
ATOM 1947 C CA . ASP A 1 249 ? -1.371 1.124 -33.013 1.00 95.94 249 ASP A CA 1
ATOM 1948 C C . ASP A 1 249 ? -0.444 1.879 -32.038 1.00 95.94 249 ASP A C 1
ATOM 1950 O O . ASP A 1 249 ? -0.906 2.428 -31.035 1.00 95.94 249 ASP A O 1
ATOM 1954 N N . VAL A 1 250 ? 0.860 1.941 -32.342 1.00 97.44 250 VAL A N 1
ATOM 1955 C CA . VAL A 1 250 ? 1.860 2.696 -31.576 1.00 97.44 250 VAL A CA 1
ATOM 1956 C C . VAL A 1 250 ? 1.826 4.167 -31.998 1.00 97.44 250 VAL A C 1
ATOM 1958 O O . VAL A 1 250 ? 2.068 4.517 -33.163 1.00 97.44 250 VAL A O 1
ATOM 1961 N N . TYR A 1 251 ? 1.514 5.045 -31.045 1.00 97.75 251 TYR A N 1
ATOM 1962 C CA . TYR A 1 251 ? 1.278 6.459 -31.324 1.00 97.75 251 TYR A CA 1
ATOM 1963 C C . TYR A 1 251 ? 2.581 7.244 -31.503 1.00 97.75 251 TYR A C 1
ATOM 1965 O O . TYR A 1 251 ? 2.735 7.968 -32.494 1.00 97.75 251 TYR A O 1
ATOM 1973 N N . ASP A 1 252 ? 3.515 7.095 -30.563 1.00 97.12 252 ASP A N 1
ATOM 1974 C CA . ASP A 1 252 ? 4.815 7.752 -30.595 1.00 97.12 252 ASP A CA 1
ATOM 1975 C C . ASP A 1 252 ? 5.621 7.297 -31.818 1.00 97.12 252 ASP A C 1
ATOM 1977 O O . ASP A 1 252 ? 5.800 6.107 -32.088 1.00 97.12 252 ASP A O 1
ATOM 1981 N N . SER A 1 253 ? 6.104 8.260 -32.603 1.00 96.44 253 SER A N 1
ATOM 1982 C CA . SER A 1 253 ? 6.747 7.976 -33.887 1.00 96.44 253 SER A CA 1
ATOM 1983 C C . SER A 1 253 ? 8.079 7.243 -33.732 1.00 96.44 253 SER A C 1
ATOM 1985 O O . SER A 1 253 ? 8.422 6.427 -34.592 1.00 96.44 253 SER A O 1
ATOM 1987 N N . TYR A 1 254 ? 8.807 7.501 -32.642 1.00 96.81 254 TYR A N 1
ATOM 1988 C CA . TYR A 1 254 ? 10.069 6.839 -32.346 1.00 96.81 254 TYR A CA 1
ATOM 1989 C C . TYR A 1 254 ? 9.826 5.387 -31.922 1.00 96.81 254 TYR A C 1
ATOM 1991 O O . TYR A 1 254 ? 10.399 4.469 -32.514 1.00 96.81 254 TYR A O 1
ATOM 1999 N N . GLN A 1 255 ? 8.911 5.157 -30.977 1.00 97.00 255 GLN A N 1
ATOM 2000 C CA . GLN A 1 255 ? 8.523 3.810 -30.548 1.00 97.00 255 GLN A CA 1
ATOM 2001 C C . GLN A 1 255 ? 7.900 2.999 -31.689 1.00 97.00 255 GLN A C 1
ATOM 2003 O O . GLN A 1 255 ? 8.200 1.816 -31.849 1.00 97.00 255 GLN A O 1
ATOM 2008 N N . ARG A 1 256 ? 7.114 3.632 -32.564 1.00 98.12 256 ARG A N 1
ATOM 2009 C CA . ARG A 1 256 ? 6.588 2.990 -33.773 1.00 98.12 256 ARG A CA 1
ATOM 2010 C C . ARG A 1 256 ? 7.700 2.548 -34.724 1.00 98.12 256 ARG A C 1
ATOM 2012 O O . ARG A 1 256 ? 7.650 1.437 -35.249 1.00 98.12 256 ARG A O 1
ATOM 2019 N N . GLY A 1 257 ? 8.723 3.381 -34.933 1.00 96.81 257 GLY A N 1
ATOM 2020 C CA . GLY A 1 257 ? 9.911 2.997 -35.704 1.00 96.81 257 GLY A CA 1
ATOM 2021 C C . GLY A 1 257 ? 10.648 1.800 -35.090 1.00 96.81 257 GLY A C 1
ATOM 2022 O O . GLY A 1 257 ? 11.068 0.887 -35.811 1.00 96.81 257 GLY A O 1
ATOM 2023 N N . ALA A 1 258 ? 10.735 1.757 -33.757 1.00 96.38 2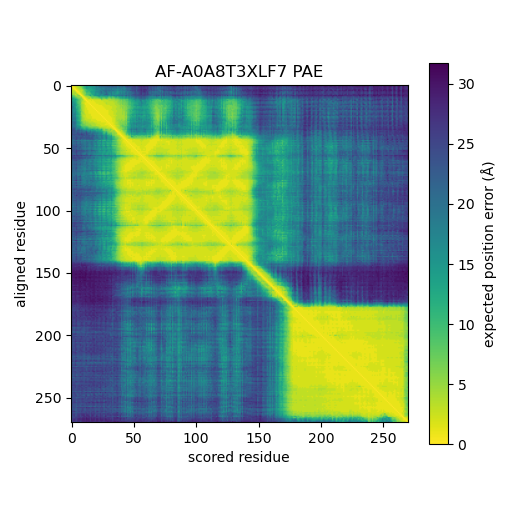58 ALA A N 1
ATOM 2024 C CA . ALA A 1 258 ? 11.294 0.619 -33.031 1.00 96.38 258 ALA A CA 1
ATOM 2025 C C . ALA A 1 258 ? 10.452 -0.652 -33.231 1.00 96.38 258 ALA A C 1
ATOM 2027 O O . ALA A 1 258 ? 11.010 -1.702 -33.541 1.00 96.38 258 ALA A O 1
ATOM 2028 N N . CYS A 1 259 ? 9.121 -0.552 -33.161 1.00 97.56 259 CYS A N 1
ATOM 2029 C CA . CYS A 1 259 ? 8.203 -1.668 -33.396 1.00 97.56 259 CYS A CA 1
ATOM 2030 C C . CYS A 1 259 ? 8.433 -2.328 -34.769 1.00 97.56 259 CYS A C 1
ATOM 2032 O O . CYS A 1 259 ? 8.621 -3.545 -34.849 1.00 97.56 259 CYS A O 1
ATOM 2034 N N . TYR A 1 260 ? 8.510 -1.539 -35.850 1.00 96.88 260 TYR A N 1
ATOM 2035 C CA . TYR A 1 260 ? 8.785 -2.071 -37.194 1.00 96.88 260 TYR A CA 1
ATOM 2036 C C . TYR A 1 260 ? 10.159 -2.746 -37.302 1.00 96.88 260 TYR A C 1
ATOM 2038 O O . TYR A 1 260 ? 10.302 -3.792 -37.945 1.00 96.88 260 TYR A O 1
ATOM 2046 N N . SER A 1 261 ? 11.168 -2.169 -36.649 1.00 95.81 261 SER A N 1
ATOM 2047 C CA . SER A 1 261 ? 12.521 -2.732 -36.624 1.00 95.81 261 SER A CA 1
ATOM 2048 C C . SER A 1 261 ? 12.551 -4.086 -35.905 1.00 95.81 261 SER A C 1
ATOM 2050 O O . SER A 1 261 ? 13.123 -5.045 -36.420 1.00 95.81 261 SER A O 1
ATOM 2052 N N . LEU A 1 262 ? 11.876 -4.197 -34.754 1.00 94.94 262 LEU A N 1
ATOM 2053 C CA . LEU A 1 262 ? 11.769 -5.447 -33.996 1.00 94.94 262 LEU A CA 1
ATOM 2054 C C . LEU A 1 262 ? 11.051 -6.540 -34.796 1.00 94.94 262 LEU A C 1
ATOM 2056 O O . LEU A 1 262 ? 11.551 -7.662 -34.874 1.00 94.94 262 LEU A O 1
ATOM 2060 N N . LYS A 1 263 ? 9.941 -6.200 -35.466 1.00 92.94 263 LYS A N 1
ATOM 2061 C CA . LYS A 1 263 ? 9.222 -7.132 -36.349 1.00 92.94 263 LYS A CA 1
ATOM 2062 C C . LYS A 1 263 ? 10.100 -7.694 -37.468 1.00 92.94 263 LYS A C 1
ATOM 2064 O O . LYS A 1 263 ? 10.038 -8.887 -37.755 1.00 92.94 263 LYS A O 1
ATOM 2069 N N . THR A 1 264 ? 10.925 -6.847 -38.084 1.00 92.56 264 THR A N 1
ATOM 2070 C CA . THR A 1 264 ? 11.816 -7.256 -39.183 1.00 92.56 264 THR A CA 1
ATOM 2071 C C . THR A 1 264 ? 12.847 -8.285 -38.713 1.00 92.56 264 THR A C 1
ATOM 2073 O O . THR A 1 264 ? 13.114 -9.256 -39.417 1.00 92.56 264 THR A O 1
ATOM 2076 N N . ASN A 1 265 ? 13.377 -8.120 -37.498 1.00 89.56 265 ASN A N 1
ATOM 2077 C 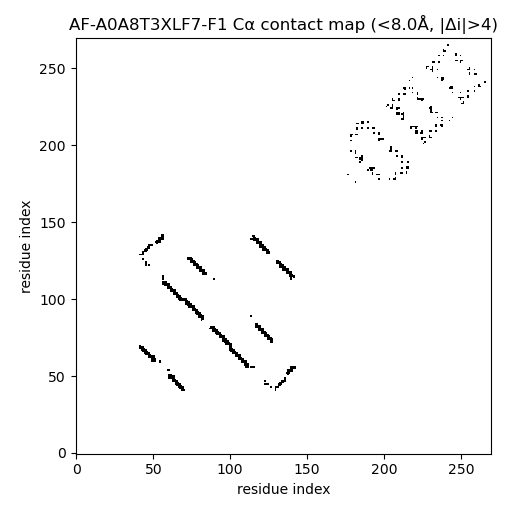CA . ASN A 1 265 ? 14.381 -9.026 -36.938 1.00 89.56 265 ASN A CA 1
ATOM 2078 C C . ASN A 1 265 ? 13.796 -10.382 -36.514 1.00 89.56 265 ASN A C 1
ATOM 2080 O O . ASN A 1 265 ? 14.472 -11.401 -36.622 1.00 89.56 265 ASN A O 1
ATOM 2084 N N . GLN A 1 266 ? 12.538 -10.426 -36.068 1.00 87.06 266 GLN A N 1
ATOM 2085 C CA . GLN A 1 266 ? 11.885 -11.688 -35.696 1.00 87.06 266 GLN A CA 1
ATOM 2086 C C . GLN A 1 266 ? 11.602 -12.589 -36.900 1.00 87.06 266 GLN A C 1
ATOM 2088 O O . GLN A 1 266 ? 11.743 -13.804 -36.792 1.00 87.06 266 GLN A O 1
ATOM 2093 N N . GLY A 1 267 ? 11.285 -12.008 -38.061 1.00 76.19 267 GLY A N 1
ATOM 2094 C CA . GLY A 1 267 ? 11.082 -12.764 -39.301 1.00 76.19 267 GLY A CA 1
ATOM 2095 C C . GLY A 1 267 ? 12.348 -13.421 -39.867 1.00 76.19 267 GLY A C 1
ATOM 2096 O O . GLY A 1 267 ? 12.250 -14.220 -40.789 1.00 76.19 267 GLY A O 1
ATOM 2097 N N . GLN A 1 268 ? 13.534 -13.098 -39.339 1.00 64.19 268 GLN A N 1
ATOM 2098 C CA . GLN A 1 268 ? 14.801 -13.730 -39.732 1.00 64.19 268 GLN A CA 1
ATOM 2099 C C . GLN A 1 268 ? 15.187 -14.928 -38.848 1.00 64.19 268 GLN A C 1
ATOM 2101 O O . GLN A 1 268 ? 16.161 -15.613 -39.153 1.00 64.19 268 GLN A O 1
ATOM 2106 N N . LEU A 1 269 ? 14.457 -15.168 -37.751 1.00 58.12 269 LEU A N 1
ATOM 2107 C CA . LEU A 1 269 ? 14.743 -16.222 -36.768 1.00 58.12 269 LEU A CA 1
ATOM 2108 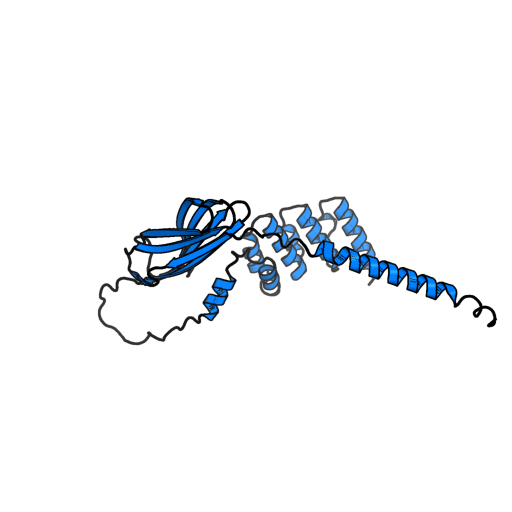C C . LEU A 1 269 ? 13.793 -17.432 -36.859 1.00 58.12 269 LEU A C 1
ATOM 2110 O O . LEU A 1 269 ? 14.009 -18.409 -36.143 1.00 58.12 269 LEU A O 1
ATOM 2114 N N . SER A 1 270 ? 12.763 -17.367 -37.708 1.00 51.62 270 SER A N 1
ATOM 2115 C CA . SER A 1 270 ? 11.805 -18.450 -37.996 1.00 51.62 270 SER A CA 1
ATOM 2116 C C . SER A 1 270 ? 12.184 -19.224 -39.251 1.00 51.62 270 SER A C 1
ATOM 2118 O O . SER A 1 270 ? 12.135 -20.471 -39.209 1.00 51.62 270 SER A O 1
#

Foldseek 3Di:
DPPDPDDPPDVPVVVVVVVVVVVVVVCVVCVVVVVPDPPPPWDWEKEKAWPAQEAEAFDKTKIKIKIATQAWFWKKKKKWKAFPVPRDTDDIDIDTDTDHGIDMDMDIDGRNPPDFGKMKIKIWIDGPPDIYIYIDIHTYDYDCPDDDDDDDDDPPPPCPDCVVVVVVVVCVPPPPVPLVVLLVCLVPPVPVSLVVLVVDDLVSSLVSLLSSCLSVVPLVSLVVRPDLVSSLVSQLSSLLVVRDDDLVVRDDPVSSVVSVVSNVVVVVVD

Mean predicted aligned error: 15.28 Å

Radius of gyration: 30.71 Å; Cα contacts (8 Å, |Δi|>4): 387; chains: 1; bounding box: 97×44×68 Å

Secondary structure (DSSP, 8-state):
--SSTTSSSSHHHHHHHHHHHHHHHHHHHHHHHHH--------EEEEEEES-SEEETT-EEEEEEEEEEEEEEEEEEEEEEEETTTTEEEEEEEEEEEEEEEEEEEEEEE-TTPPSEEEEEEEEEEETTEEEEEEEEEEEEP-------------------THHHHHHHHT-S-----HHHHHHHTTT-HHHHHHHHTTS-HHHHHHHHHHHHHHHT-GGGGGG-SSHHHHHHHHHHHHHTT----GGG--SHHHHHHHHHHHHHHTT--

Nearest PDB structures (foldseek):
  5axg-assembly1_A  TM=6.629E-01  e=4.185E-05  Thermoanaerobacter pseudethanolicus ATCC 33223
  3wnp-assembly2_B  TM=7.788E-01  e=2.326E-04  Niallia circulans
  8ayh-assembly1_A  TM=6.243E-01  e=1.836E-04  Homo sapiens
  5ow3-assembly1_C-3  TM=5.942E-01  e=1.219E-03  Arabidopsis thaliana
  8coe-assembly1_A  TM=5.637E-01  e=1.372E-03  Homo sapiens